Protein AF-A0A662VV63-F1 (afdb_monomer_lite)

pLDDT: mean 86.86, std 12.59, range [36.28, 97.38]

Radius of gyration: 16.65 Å; chains: 1; bounding box: 47×32×47 Å

Foldseek 3Di:
DAEEEEQDPDPVQFVVLVVVCVVPYHYYYDPAQDDDPVSLVCCVVHHAEYEAADAHDPRCVVSVVVCQVRHQYEYEDLDQCGPLQVPWDKFWKDFPPDPDVQKDKAALVQDPADNLLCVVQGIFIWHNFIATDPVAGQLDWHHPRMFTDDPPDGPPPVDTRGAWGDDQSYIYGNTDRRTPVRCVVSVNSSSSSVVSVVCVNVVPDPPDD

Structure (mmCIF, N/CA/C/O backbone):
data_AF-A0A662VV63-F1
#
_entry.id   AF-A0A662VV63-F1
#
loop_
_atom_site.group_PDB
_atom_site.id
_atom_site.type_symbol
_atom_site.label_atom_id
_atom_site.label_alt_id
_atom_site.label_comp_id
_atom_site.label_asym_id
_atom_site.label_entity_id
_atom_site.label_seq_id
_atom_site.pdbx_PDB_ins_code
_atom_site.Cartn_x
_atom_site.Cartn_y
_atom_site.Cartn_z
_atom_site.occupancy
_atom_site.B_iso_or_equiv
_atom_site.auth_seq_id
_atom_site.auth_comp_id
_atom_site.auth_asym_id
_atom_site.auth_atom_id
_atom_site.pdbx_PDB_model_num
ATOM 1 N N . MET A 1 1 ? -19.215 5.064 10.701 1.00 77.00 1 MET A N 1
ATOM 2 C CA . MET A 1 1 ? -18.098 5.799 10.066 1.00 77.00 1 MET A CA 1
ATOM 3 C C . MET A 1 1 ? -16.837 5.071 10.474 1.00 77.00 1 MET A C 1
ATOM 5 O O . MET A 1 1 ? -16.706 4.822 11.664 1.00 77.00 1 MET A O 1
ATOM 9 N N . LEU A 1 2 ? -16.015 4.635 9.520 1.00 89.38 2 LEU A N 1
ATOM 10 C CA . LEU A 1 2 ? -14.830 3.825 9.815 1.00 89.38 2 LEU A CA 1
ATOM 11 C C . LEU A 1 2 ? -13.681 4.714 10.289 1.00 89.38 2 LEU A C 1
ATOM 13 O O . LEU A 1 2 ? -13.504 5.830 9.786 1.00 89.38 2 LEU A O 1
ATOM 17 N N . ASN A 1 3 ? -12.895 4.197 11.224 1.00 95.12 3 ASN A N 1
ATOM 18 C CA . ASN A 1 3 ? -11.778 4.917 11.818 1.00 95.12 3 ASN A CA 1
ATOM 19 C C . ASN A 1 3 ? -10.449 4.363 11.297 1.00 95.12 3 ASN A C 1
ATOM 21 O O . ASN A 1 3 ? -10.205 3.153 11.289 1.00 95.12 3 ASN A O 1
ATOM 25 N N . VAL A 1 4 ? -9.579 5.270 10.871 1.00 96.69 4 VAL A N 1
ATOM 26 C CA . VAL A 1 4 ? -8.293 4.994 10.241 1.00 96.69 4 VAL A CA 1
ATOM 27 C C . VAL A 1 4 ? -7.181 5.527 11.132 1.00 96.69 4 VAL A C 1
ATOM 29 O O . VAL A 1 4 ? -7.222 6.680 11.554 1.00 96.69 4 VAL A O 1
ATOM 32 N N . LEU A 1 5 ? -6.159 4.709 11.369 1.00 96.81 5 LEU A N 1
ATOM 33 C CA . LEU A 1 5 ? -4.954 5.120 12.079 1.00 96.81 5 LEU A CA 1
ATOM 34 C C . LEU A 1 5 ? -3.742 5.092 11.150 1.00 96.81 5 LEU A C 1
ATOM 36 O O . LEU A 1 5 ? -3.398 4.043 10.600 1.00 96.81 5 LEU A O 1
ATOM 40 N N . PHE A 1 6 ? -3.065 6.227 11.012 1.00 96.88 6 PHE A N 1
ATOM 41 C CA . PHE A 1 6 ? -1.768 6.321 10.352 1.00 96.88 6 PHE A CA 1
ATOM 42 C C . PHE A 1 6 ? -0.659 6.165 11.391 1.00 96.88 6 PHE A C 1
ATOM 44 O O . PHE A 1 6 ? -0.557 6.941 12.341 1.00 96.88 6 PHE A O 1
ATOM 51 N N . VAL A 1 7 ? 0.193 5.162 11.192 1.00 95.50 7 VAL A N 1
ATOM 52 C CA . VAL A 1 7 ? 1.395 4.913 11.990 1.00 95.50 7 VAL A CA 1
ATOM 53 C C . VAL A 1 7 ? 2.601 5.380 11.183 1.00 95.50 7 VAL A C 1
ATOM 55 O O . VAL A 1 7 ? 2.983 4.744 10.197 1.00 95.50 7 VAL A O 1
ATOM 58 N N . VAL A 1 8 ? 3.167 6.522 11.567 1.00 93.81 8 VAL A N 1
ATOM 59 C CA . VAL A 1 8 ? 4.094 7.295 10.731 1.00 93.81 8 VAL A CA 1
ATOM 60 C C . VAL A 1 8 ? 5.004 8.182 11.586 1.00 93.81 8 VAL A C 1
ATOM 62 O O . VAL A 1 8 ? 4.545 8.810 12.535 1.00 93.81 8 VAL A O 1
ATOM 65 N N . ASP A 1 9 ? 6.286 8.279 11.219 1.00 87.69 9 ASP A N 1
ATOM 66 C CA . ASP A 1 9 ? 7.236 9.193 11.876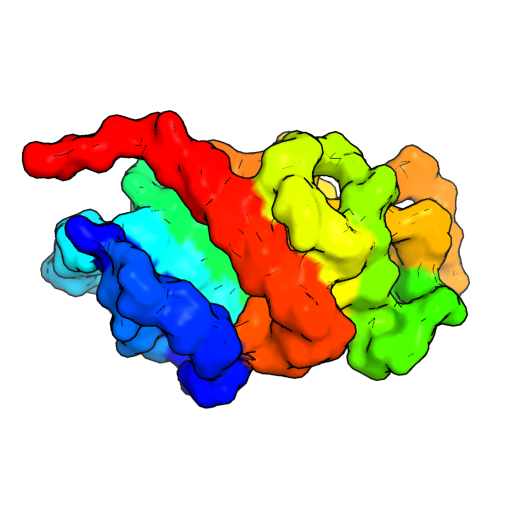 1.00 87.69 9 ASP A CA 1
ATOM 67 C C . ASP A 1 9 ? 7.024 10.662 11.450 1.00 87.69 9 ASP A C 1
ATOM 69 O O . ASP A 1 9 ? 7.126 11.581 12.259 1.00 87.69 9 ASP A O 1
ATOM 73 N N . GLU A 1 10 ? 6.682 10.887 10.177 1.00 83.62 10 GLU A N 1
ATOM 74 C CA . GLU A 1 10 ? 6.517 12.206 9.553 1.00 83.62 10 GLU A CA 1
ATOM 75 C C . GLU A 1 10 ? 5.147 12.353 8.862 1.00 83.62 10 GLU A C 1
ATOM 77 O O . GLU A 1 10 ? 4.996 12.084 7.669 1.00 83.62 10 GLU A O 1
ATOM 82 N N . SER A 1 11 ? 4.125 12.799 9.600 1.00 73.69 11 SER A N 1
ATOM 83 C CA . SER A 1 11 ? 2.734 12.860 9.104 1.00 73.69 11 SER A CA 1
ATOM 84 C C . SER A 1 11 ? 2.545 13.722 7.849 1.00 73.69 11 SER A C 1
ATOM 86 O O . SER A 1 11 ? 1.712 13.422 6.999 1.00 73.69 11 SER A O 1
ATOM 88 N N . HIS A 1 12 ? 3.355 14.769 7.684 1.00 78.19 12 HIS A N 1
ATOM 89 C CA . HIS A 1 12 ? 3.250 15.714 6.573 1.00 78.19 12 HIS A CA 1
ATOM 90 C C . HIS A 1 12 ? 3.514 15.107 5.185 1.00 78.19 12 HIS A C 1
ATOM 92 O O . HIS A 1 12 ? 3.239 15.780 4.197 1.00 78.19 12 HIS A O 1
ATOM 98 N N . ARG A 1 13 ? 4.042 13.877 5.106 1.00 88.50 13 ARG A N 1
ATOM 99 C CA . ARG A 1 13 ? 4.325 13.169 3.848 1.00 88.50 13 ARG A CA 1
ATOM 100 C C . ARG A 1 13 ? 3.103 12.496 3.212 1.00 88.50 13 ARG A C 1
ATOM 102 O O . ARG A 1 13 ? 3.244 11.967 2.114 1.00 88.50 13 ARG A O 1
ATOM 109 N N . PHE A 1 14 ? 1.953 12.476 3.890 1.00 92.62 14 PHE A N 1
ATOM 110 C CA . PHE A 1 14 ? 0.766 11.706 3.48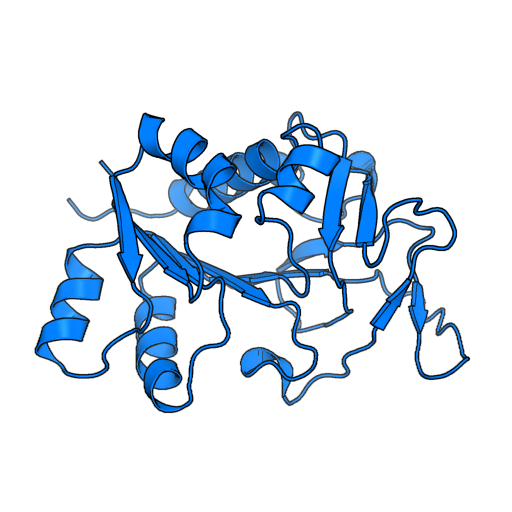4 1.00 92.62 14 PHE A CA 1
ATOM 111 C C . PHE A 1 14 ? -0.523 12.544 3.430 1.00 92.62 14 PHE A C 1
ATOM 113 O O . PHE A 1 14 ? -1.627 11.998 3.519 1.00 92.62 14 PHE A O 1
ATOM 120 N N . LYS A 1 15 ? -0.399 13.868 3.281 1.00 93.31 15 LYS A N 1
ATOM 121 C CA . LYS A 1 15 ? -1.537 14.798 3.300 1.00 93.31 15 LYS A CA 1
ATOM 122 C C . LYS A 1 15 ? -2.535 14.527 2.182 1.00 93.31 15 LYS A C 1
ATOM 124 O O . LYS A 1 15 ? -3.735 14.605 2.410 1.00 93.31 15 LYS A O 1
ATOM 129 N N . GLU A 1 16 ? -2.070 14.173 0.985 1.00 94.25 16 GLU A N 1
ATOM 130 C CA . GLU A 1 16 ? -2.971 13.944 -0.154 1.00 94.25 16 GLU A CA 1
ATOM 131 C C . GLU A 1 16 ? -3.912 12.751 0.094 1.00 94.25 16 GLU A C 1
ATOM 133 O O . GLU A 1 16 ? -5.065 12.750 -0.351 1.00 94.25 16 GLU A O 1
ATOM 138 N N . ILE A 1 17 ? -3.436 11.725 0.809 1.00 94.75 17 ILE A N 1
ATOM 139 C CA . ILE A 1 17 ? -4.265 10.573 1.182 1.00 94.75 17 ILE A CA 1
ATOM 140 C C . ILE A 1 17 ? -5.185 10.926 2.336 1.00 94.75 17 ILE A C 1
ATOM 142 O O . ILE A 1 17 ? -6.366 10.594 2.258 1.00 94.75 17 ILE A O 1
ATOM 146 N N . GLU A 1 18 ? -4.678 11.602 3.368 1.00 94.12 18 GLU A N 1
ATOM 147 C CA . GLU A 1 18 ? -5.503 12.088 4.476 1.00 94.12 18 GLU A CA 1
ATOM 148 C C . GLU A 1 18 ? -6.703 12.881 3.949 1.00 94.12 18 GLU A C 1
ATOM 150 O O . GLU A 1 18 ? -7.844 12.491 4.186 1.00 94.12 18 GLU A O 1
ATOM 155 N N . GLU A 1 19 ? -6.460 13.922 3.147 1.00 93.94 19 GLU A N 1
ATOM 156 C CA . GLU A 1 19 ? -7.507 14.764 2.558 1.00 93.94 19 GLU A CA 1
ATOM 157 C C . GLU A 1 19 ? -8.530 13.950 1.759 1.00 93.94 19 GLU A C 1
ATOM 159 O O . GLU A 1 19 ? -9.731 14.224 1.798 1.00 93.94 19 GLU A O 1
ATOM 164 N N . SER A 1 20 ? -8.066 12.918 1.055 1.00 93.75 20 SER A N 1
ATOM 165 C CA . SER A 1 20 ? -8.942 12.039 0.287 1.00 93.75 20 SER A CA 1
ATOM 166 C C . SER A 1 20 ? -9.811 11.157 1.195 1.00 93.75 20 SER A C 1
ATOM 168 O O . SER A 1 20 ? -10.999 10.963 0.917 1.00 93.75 20 SER A O 1
ATOM 170 N N . LEU A 1 21 ? -9.246 10.637 2.289 1.00 93.56 21 LEU A N 1
ATOM 171 C CA . LEU A 1 21 ? -9.933 9.772 3.251 1.00 93.56 21 LEU A CA 1
ATOM 172 C C . LEU A 1 21 ? -10.931 10.531 4.136 1.00 93.56 21 LEU A C 1
ATOM 174 O O . LEU A 1 21 ? -11.981 9.972 4.447 1.00 93.56 21 LEU A O 1
ATOM 178 N N . LEU A 1 22 ? -10.675 11.800 4.475 1.00 91.88 22 LEU A N 1
ATOM 179 C CA . LEU A 1 22 ? -11.539 12.613 5.352 1.00 91.88 22 LEU A CA 1
ATOM 180 C C . LEU A 1 22 ? -12.998 12.728 4.874 1.00 91.88 22 LEU A C 1
ATOM 182 O O . LEU A 1 22 ? -13.887 13.046 5.659 1.00 91.88 22 LEU A O 1
ATOM 186 N N . SER A 1 23 ? -13.262 12.447 3.596 1.00 86.81 23 SER A N 1
ATOM 187 C CA . SER A 1 23 ? -14.620 12.390 3.046 1.00 86.81 23 SER A CA 1
ATOM 188 C C . SER A 1 23 ? -15.486 11.262 3.626 1.00 86.81 23 SER A C 1
ATOM 190 O O . SER A 1 23 ? -16.702 11.417 3.697 1.00 86.81 23 SER A O 1
ATOM 192 N N . ASN A 1 24 ? -14.881 10.140 4.030 1.00 87.12 24 ASN A N 1
ATOM 193 C CA . ASN A 1 24 ? -15.597 8.923 4.442 1.00 87.12 24 ASN A CA 1
ATOM 194 C C . ASN A 1 24 ? -15.082 8.311 5.758 1.00 87.12 24 ASN A C 1
ATOM 196 O O . ASN A 1 24 ? -15.727 7.418 6.313 1.00 87.12 24 ASN A O 1
ATOM 200 N N . PHE A 1 25 ? -13.932 8.772 6.251 1.00 93.06 25 PHE A N 1
ATOM 201 C CA . PHE A 1 25 ? -13.215 8.174 7.371 1.00 93.06 25 PHE A CA 1
ATOM 202 C C . PHE A 1 25 ? -12.817 9.225 8.405 1.00 93.06 25 PHE A C 1
ATOM 204 O O . PHE A 1 25 ? -12.518 10.370 8.062 1.00 93.06 25 PHE A O 1
ATOM 211 N N . HIS A 1 26 ? -12.750 8.812 9.670 1.00 94.25 26 HIS A N 1
ATOM 212 C CA . HIS A 1 26 ? -11.971 9.539 10.669 1.00 94.25 26 HIS A CA 1
ATOM 213 C C . HIS A 1 26 ? -10.503 9.128 10.538 1.00 94.25 26 HIS A C 1
ATOM 215 O O . HIS A 1 26 ? -10.236 7.929 10.487 1.00 94.25 26 HIS A O 1
ATOM 221 N N . VAL A 1 27 ? -9.569 10.078 10.469 1.00 94.81 27 VAL A N 1
ATOM 222 C CA . VAL A 1 27 ? -8.133 9.789 10.328 1.00 94.81 27 VAL A CA 1
ATOM 223 C C . VAL A 1 27 ? -7.388 10.350 11.531 1.00 94.81 27 VAL A C 1
ATOM 225 O O . VAL A 1 27 ? -7.409 11.556 11.759 1.00 94.81 27 VAL A O 1
ATOM 228 N N . ASP A 1 28 ? -6.710 9.470 12.262 1.00 95.38 28 ASP A N 1
ATOM 229 C CA . ASP A 1 28 ? -5.822 9.815 13.369 1.00 95.38 28 ASP A CA 1
ATOM 230 C C . ASP A 1 28 ? -4.376 9.418 13.060 1.00 95.38 28 ASP A C 1
ATOM 232 O O . ASP A 1 28 ? -4.100 8.570 12.208 1.00 95.38 28 ASP A O 1
ATOM 236 N N . TYR A 1 29 ? -3.439 10.004 13.806 1.00 94.94 29 TYR A N 1
ATOM 237 C CA . TYR A 1 29 ? -2.003 9.789 13.649 1.00 94.94 29 TYR A CA 1
ATOM 238 C C . TYR A 1 29 ? -1.347 9.343 14.950 1.00 94.94 29 TYR A C 1
ATOM 240 O O . TYR A 1 29 ? -1.574 9.928 16.011 1.00 94.94 29 TYR A O 1
ATOM 248 N N . VAL A 1 30 ? -0.445 8.371 14.850 1.00 94.75 30 VAL A N 1
ATOM 249 C CA . VAL A 1 30 ? 0.500 8.017 15.911 1.00 94.75 30 VAL A CA 1
ATOM 250 C C . VAL A 1 30 ? 1.881 7.760 15.325 1.00 94.75 30 VAL A C 1
ATOM 252 O O . VAL A 1 30 ? 2.029 7.322 14.187 1.00 94.75 30 VAL A O 1
ATOM 255 N N . ASN A 1 31 ? 2.909 7.993 16.131 1.00 92.06 31 ASN A N 1
ATOM 256 C CA . ASN A 1 31 ? 4.282 7.640 15.786 1.00 92.06 31 ASN A CA 1
ATOM 257 C C . ASN A 1 31 ? 4.663 6.226 16.244 1.00 92.06 31 ASN A C 1
ATOM 259 O O . ASN A 1 31 ? 5.640 5.678 15.750 1.00 92.06 31 ASN A O 1
ATOM 263 N N . GLU A 1 32 ? 3.929 5.625 17.183 1.00 91.25 32 GLU A N 1
ATOM 264 C CA . GLU A 1 32 ? 4.261 4.314 17.740 1.00 91.25 32 GLU A CA 1
ATOM 265 C C . GLU A 1 32 ? 3.015 3.562 18.226 1.00 91.25 32 GLU A C 1
ATOM 267 O O . GLU A 1 32 ? 2.118 4.133 18.855 1.00 91.25 32 GLU A O 1
ATOM 272 N N . LEU A 1 33 ? 2.976 2.254 17.968 1.00 91.31 33 LEU A N 1
ATOM 273 C CA . LEU A 1 33 ? 1.961 1.340 18.482 1.00 91.31 33 LEU A CA 1
ATOM 274 C C . LEU A 1 33 ? 2.354 0.811 19.864 1.00 91.31 33 LEU A C 1
ATOM 276 O O . LEU A 1 33 ? 3.149 -0.117 20.011 1.00 91.31 33 LEU A O 1
ATOM 280 N N . LYS A 1 34 ? 1.741 1.358 20.911 1.00 84.94 34 LYS A N 1
ATOM 281 C CA . LYS A 1 34 ? 1.974 0.879 22.279 1.00 84.94 34 LYS A CA 1
ATOM 282 C C . LYS A 1 34 ? 1.494 -0.566 22.457 1.00 84.94 34 LYS A C 1
ATOM 284 O O . LYS A 1 34 ? 0.436 -0.951 21.969 1.00 84.94 34 LYS A O 1
ATOM 289 N N . SER A 1 35 ? 2.257 -1.352 23.215 1.00 79.06 35 SER A N 1
ATOM 290 C CA . SER A 1 35 ? 2.055 -2.801 23.381 1.00 79.06 35 SER A CA 1
ATOM 291 C C . SER A 1 35 ? 1.402 -3.221 24.703 1.00 79.06 35 SER A C 1
ATOM 293 O O . SER A 1 35 ? 1.213 -4.413 24.953 1.00 79.06 35 SER A O 1
ATOM 295 N N . ASN A 1 36 ? 1.034 -2.275 25.575 1.00 85.94 36 ASN A N 1
ATOM 296 C CA . ASN A 1 36 ? 0.339 -2.614 26.818 1.00 85.94 36 ASN A CA 1
ATOM 297 C C . ASN A 1 36 ? -1.139 -2.983 26.563 1.00 85.94 36 ASN A C 1
ATOM 299 O O . ASN A 1 36 ? -1.748 -2.540 25.593 1.00 85.94 36 ASN A O 1
ATOM 303 N N . ILE A 1 37 ? -1.726 -3.795 27.449 1.00 83.81 37 ILE A N 1
ATOM 304 C CA . ILE A 1 37 ? -3.067 -4.387 27.262 1.00 83.81 37 ILE A CA 1
ATOM 305 C C . ILE A 1 37 ? -4.170 -3.326 27.108 1.00 83.81 37 ILE A C 1
ATOM 307 O O . ILE A 1 37 ? -5.083 -3.499 26.298 1.00 83.81 37 ILE A O 1
ATOM 311 N N . SER A 1 38 ? -4.094 -2.241 27.881 1.00 86.38 38 SER A N 1
ATOM 312 C CA . SER A 1 38 ? -5.098 -1.171 27.862 1.00 86.38 38 SER A CA 1
ATOM 313 C C . SER A 1 38 ? -5.095 -0.430 26.522 1.00 86.38 38 SER A C 1
ATOM 315 O O . SER A 1 38 ? -6.133 -0.299 25.876 1.00 86.38 38 SER A O 1
ATOM 317 N N . GLU A 1 39 ? -3.911 -0.027 26.056 1.00 86.81 39 GLU A N 1
ATOM 318 C CA . GLU A 1 39 ? -3.733 0.652 24.768 1.00 86.81 39 GLU A CA 1
ATOM 319 C C . GLU A 1 39 ? -4.071 -0.280 23.603 1.00 86.81 39 GLU A C 1
ATOM 321 O O . GLU A 1 39 ? -4.751 0.132 22.672 1.00 86.81 39 GLU A O 1
ATOM 326 N N . MET A 1 40 ? -3.689 -1.557 23.680 1.00 88.00 40 MET A N 1
ATOM 327 C CA . MET A 1 40 ? -4.049 -2.554 22.671 1.00 88.00 40 MET A CA 1
ATOM 328 C C . MET A 1 40 ? -5.568 -2.675 22.507 1.00 88.00 40 MET A C 1
ATOM 330 O O . MET A 1 40 ? -6.072 -2.667 21.389 1.00 88.00 40 MET A O 1
ATOM 334 N N . SER A 1 41 ? -6.296 -2.752 23.624 1.00 87.56 41 SER A N 1
ATOM 335 C CA . SER A 1 41 ? -7.761 -2.821 23.599 1.00 87.56 41 SER A CA 1
ATOM 336 C C . SER A 1 41 ? -8.338 -1.558 22.962 1.00 87.56 41 SER A C 1
ATOM 338 O O . SER A 1 41 ? -9.205 -1.640 22.100 1.00 87.56 41 SER A O 1
ATOM 340 N N . LYS A 1 42 ? -7.805 -0.383 23.319 1.00 91.00 42 LYS A N 1
ATOM 341 C CA . LYS A 1 42 ? -8.196 0.884 22.693 1.00 91.00 42 LYS A CA 1
ATOM 342 C C . LYS A 1 42 ? -7.964 0.864 21.179 1.00 91.00 42 LYS A C 1
ATOM 344 O O . LYS A 1 42 ? -8.862 1.242 20.442 1.00 91.00 42 LYS A O 1
ATOM 349 N N . LEU A 1 43 ? -6.811 0.388 20.706 1.00 92.81 43 LEU A N 1
ATOM 350 C CA . LEU A 1 43 ? -6.527 0.277 19.272 1.00 92.81 43 LEU A CA 1
ATOM 351 C C . LEU A 1 43 ? -7.536 -0.639 18.563 1.00 92.81 43 LEU A C 1
ATOM 353 O O . LEU A 1 43 ? -8.049 -0.279 17.509 1.00 92.81 43 LEU A O 1
ATOM 357 N N . GLU A 1 44 ? -7.856 -1.790 19.159 1.00 90.44 44 GLU A N 1
ATOM 358 C CA . GLU A 1 44 ? -8.818 -2.748 18.601 1.00 90.44 44 GLU A CA 1
ATOM 359 C C . GLU A 1 44 ? -10.257 -2.214 18.567 1.00 90.44 44 GLU A C 1
ATOM 361 O O . GLU A 1 44 ? -10.991 -2.526 17.632 1.00 90.44 44 GLU A O 1
ATOM 366 N N . PHE A 1 45 ? -10.677 -1.417 19.551 1.00 90.19 45 PHE A N 1
ATOM 367 C CA . PHE A 1 45 ? -12.033 -0.855 19.587 1.00 90.19 45 PHE A CA 1
ATOM 368 C C . PHE A 1 45 ? -12.175 0.448 18.802 1.00 90.19 45 PHE A C 1
ATOM 370 O O . PHE A 1 45 ? -13.258 0.742 18.308 1.00 90.19 45 PHE A O 1
ATOM 377 N N . SER A 1 46 ? -11.119 1.259 18.723 1.00 93.56 46 SER A N 1
ATOM 378 C CA . SER A 1 46 ? -11.202 2.603 18.150 1.00 93.56 46 SER A CA 1
ATOM 379 C C . SER A 1 46 ? -10.931 2.654 16.656 1.00 93.56 46 SER A C 1
ATOM 381 O O . SER A 1 46 ? -11.402 3.596 16.033 1.00 93.56 46 SER A O 1
ATOM 383 N N . TYR A 1 47 ? -10.201 1.695 16.081 1.00 95.56 47 TYR A N 1
ATOM 384 C CA . TYR A 1 47 ? -9.781 1.757 14.680 1.00 95.56 47 TYR A CA 1
ATOM 385 C C . TYR A 1 47 ? -10.094 0.475 13.918 1.00 95.56 47 TYR A C 1
ATOM 387 O O . TYR A 1 47 ? -10.008 -0.635 14.447 1.00 95.56 47 TYR A O 1
ATOM 395 N N . ASP A 1 48 ? -10.413 0.641 12.642 1.00 94.12 48 ASP A N 1
ATOM 396 C CA . ASP A 1 48 ? -10.783 -0.437 11.726 1.00 94.12 48 ASP A CA 1
ATOM 397 C C . ASP A 1 48 ? -9.664 -0.726 10.725 1.00 94.12 48 ASP A C 1
ATOM 399 O O . ASP A 1 48 ? -9.423 -1.880 10.356 1.00 94.12 48 ASP A O 1
ATOM 403 N N . ILE A 1 49 ? -8.959 0.333 10.316 1.00 96.31 49 ILE A N 1
ATOM 404 C CA . ILE A 1 49 ? -7.932 0.305 9.279 1.00 96.31 49 ILE A CA 1
ATOM 405 C C . ILE A 1 49 ? -6.654 0.944 9.819 1.00 96.31 49 ILE A C 1
ATOM 407 O O . ILE A 1 49 ? -6.672 2.051 10.355 1.00 96.31 49 ILE A O 1
ATOM 411 N N . PHE A 1 50 ? -5.530 0.265 9.627 1.00 97.25 50 PHE A N 1
ATOM 412 C CA . PHE A 1 50 ? -4.210 0.721 10.038 1.00 97.25 50 PHE A CA 1
ATOM 413 C C . PHE A 1 50 ? -3.317 0.873 8.814 1.00 97.25 50 PHE A C 1
ATOM 415 O O . PHE A 1 50 ? -3.047 -0.101 8.110 1.00 97.25 50 PHE A O 1
ATOM 422 N N . PHE A 1 51 ? -2.816 2.082 8.593 1.00 97.12 51 PHE A N 1
ATOM 423 C CA . PHE A 1 51 ? -1.759 2.340 7.626 1.00 97.12 51 PHE A CA 1
ATOM 424 C C . PHE A 1 51 ? -0.421 2.378 8.350 1.00 97.12 51 PHE A C 1
ATOM 426 O O . PHE A 1 51 ? -0.146 3.282 9.135 1.00 97.12 51 PHE A O 1
ATOM 433 N N . LEU A 1 52 ? 0.412 1.377 8.096 1.00 95.88 52 LEU A N 1
ATOM 434 C CA . LEU A 1 52 ? 1.762 1.282 8.628 1.00 95.88 52 LEU A CA 1
ATOM 435 C C . LEU A 1 52 ? 2.717 1.866 7.580 1.00 95.88 52 LEU A C 1
ATOM 437 O O . LEU A 1 52 ? 3.091 1.196 6.618 1.00 95.88 52 LEU A O 1
ATOM 441 N N . PHE A 1 53 ? 3.065 3.141 7.741 1.00 93.56 53 PHE A N 1
ATOM 442 C CA . PHE A 1 53 ? 3.922 3.893 6.814 1.00 93.56 53 PHE A CA 1
ATOM 443 C C . PHE A 1 53 ? 5.366 4.044 7.297 1.00 93.56 53 PHE A C 1
ATOM 445 O O . PHE A 1 53 ? 6.185 4.689 6.640 1.00 93.56 53 PHE A O 1
ATOM 452 N N . LYS A 1 54 ? 5.686 3.417 8.426 1.00 90.62 54 LYS A N 1
ATOM 453 C CA . LYS A 1 54 ? 7.042 3.231 8.934 1.00 90.62 54 LYS A CA 1
ATOM 454 C C . LYS A 1 54 ? 7.281 1.760 9.255 1.00 90.62 54 LYS A C 1
ATOM 456 O O . LYS A 1 54 ? 6.344 0.974 9.419 1.00 90.62 54 LYS A O 1
ATOM 461 N N . GLU A 1 55 ? 8.549 1.404 9.395 1.00 89.31 55 GLU A N 1
ATOM 462 C CA . GLU A 1 55 ? 8.933 0.103 9.926 1.00 89.31 55 GLU A CA 1
ATOM 463 C C . GLU A 1 55 ? 8.515 0.002 11.405 1.00 89.31 55 GLU A C 1
ATOM 465 O O . GLU A 1 55 ? 8.889 0.880 12.190 1.00 89.31 55 GLU A O 1
ATOM 470 N N . PRO A 1 56 ? 7.763 -1.033 11.823 1.00 90.31 56 PRO A N 1
ATOM 471 C CA . PRO A 1 56 ? 7.498 -1.235 13.238 1.00 90.31 56 PRO A CA 1
ATOM 472 C C . PRO A 1 56 ? 8.798 -1.592 13.960 1.00 90.31 56 PRO A C 1
ATOM 474 O O . PRO A 1 56 ? 9.570 -2.449 13.523 1.00 90.31 56 PRO A O 1
ATOM 477 N N . SER A 1 57 ? 9.027 -0.962 15.106 1.00 90.62 57 SER A N 1
ATOM 478 C CA . SER A 1 57 ? 10.095 -1.362 16.013 1.00 90.62 57 SER A CA 1
ATOM 479 C C . SER A 1 57 ? 9.834 -2.764 16.575 1.00 90.62 57 SER A C 1
ATOM 481 O O . SER A 1 57 ? 8.711 -3.273 16.565 1.00 90.62 57 SER A O 1
ATOM 483 N N . HIS A 1 58 ? 10.871 -3.398 17.127 1.00 88.75 58 HIS A N 1
ATOM 484 C CA . HIS A 1 58 ? 10.762 -4.757 17.665 1.00 88.75 58 HIS A CA 1
ATOM 485 C C . HIS A 1 58 ? 9.660 -4.902 18.736 1.00 88.75 58 HIS A C 1
ATOM 487 O O . HIS A 1 58 ? 9.014 -5.945 18.822 1.00 88.75 58 HIS A O 1
ATOM 493 N N . ASN A 1 59 ? 9.393 -3.835 19.497 1.00 90.56 59 ASN A N 1
ATOM 494 C CA . ASN A 1 59 ? 8.350 -3.799 20.525 1.00 90.56 59 ASN A CA 1
ATOM 495 C C . ASN A 1 59 ? 6.929 -3.641 19.952 1.00 90.56 59 ASN A C 1
ATOM 497 O O . ASN A 1 59 ? 5.963 -3.988 20.632 1.00 90.56 59 ASN A O 1
ATOM 501 N N . GLU A 1 60 ? 6.794 -3.143 18.720 1.00 92.00 60 GLU A N 1
ATOM 502 C CA . GLU A 1 60 ? 5.515 -2.957 18.020 1.00 92.00 60 GLU A CA 1
ATOM 503 C C . GLU A 1 60 ? 5.083 -4.223 17.261 1.00 92.00 60 GLU A C 1
ATOM 505 O O . GLU A 1 60 ? 3.888 -4.433 17.051 1.00 92.00 60 GLU A O 1
ATOM 510 N N . ILE A 1 61 ? 6.023 -5.102 16.883 1.00 90.94 61 ILE A N 1
ATOM 511 C CA . ILE A 1 61 ? 5.742 -6.332 16.114 1.00 90.94 61 ILE A CA 1
ATOM 512 C C . ILE A 1 61 ? 4.643 -7.203 16.761 1.00 90.94 61 ILE A C 1
ATOM 514 O O . ILE A 1 61 ? 3.738 -7.630 16.041 1.00 90.94 61 ILE A O 1
ATOM 518 N N . PRO A 1 62 ? 4.635 -7.465 18.087 1.00 91.31 62 PRO A N 1
ATOM 519 C CA . PRO A 1 62 ? 3.551 -8.224 18.715 1.00 91.31 62 PRO A CA 1
ATOM 520 C C . PRO A 1 62 ? 2.173 -7.567 18.554 1.00 91.31 62 PRO A C 1
ATOM 522 O O . PRO A 1 62 ? 1.189 -8.265 18.308 1.00 91.31 62 PRO A O 1
ATOM 525 N N . THR A 1 63 ? 2.106 -6.236 18.652 1.00 92.94 63 THR A N 1
ATOM 526 C CA . THR A 1 63 ? 0.881 -5.448 18.451 1.00 92.94 63 THR A CA 1
ATOM 527 C C . THR A 1 63 ? 0.393 -5.571 17.012 1.00 92.94 63 THR A C 1
ATOM 529 O O . THR A 1 63 ? -0.768 -5.910 16.786 1.00 92.94 63 THR A O 1
ATOM 532 N N . VAL A 1 64 ? 1.288 -5.393 16.035 1.00 93.25 64 VAL A N 1
ATOM 533 C CA . VAL A 1 64 ? 0.979 -5.549 14.603 1.00 93.25 64 VAL A CA 1
ATOM 534 C C . VAL A 1 64 ? 0.454 -6.957 14.306 1.00 93.25 64 VAL A C 1
ATOM 536 O O . VAL A 1 64 ? -0.606 -7.105 13.701 1.00 93.25 64 VAL A O 1
ATOM 539 N N . ASN A 1 65 ? 1.129 -7.994 14.811 1.00 90.75 65 ASN A N 1
ATOM 540 C CA . ASN A 1 65 ? 0.724 -9.393 14.636 1.00 90.75 65 ASN A CA 1
ATOM 541 C C . ASN A 1 65 ? -0.626 -9.731 15.284 1.00 90.75 65 ASN A C 1
ATOM 543 O O . ASN A 1 65 ? -1.284 -10.697 14.895 1.00 90.75 65 ASN A O 1
ATOM 547 N N . ARG A 1 66 ? -1.036 -8.985 16.313 1.00 91.38 66 ARG A N 1
ATOM 548 C CA . ARG A 1 66 ? -2.358 -9.135 16.921 1.00 91.38 66 ARG A CA 1
ATOM 549 C C . ARG A 1 66 ? -3.423 -8.434 16.081 1.00 91.38 66 ARG A C 1
ATOM 551 O O . ARG A 1 66 ? -4.416 -9.073 15.744 1.00 91.38 66 ARG A O 1
ATOM 558 N N . LEU A 1 67 ? -3.183 -7.181 15.691 1.00 92.56 67 LEU A N 1
ATOM 559 C CA . LEU A 1 67 ? -4.101 -6.397 14.858 1.00 92.56 67 LEU A CA 1
ATOM 560 C C . LEU A 1 67 ? -4.359 -7.066 13.500 1.00 92.56 67 LEU A C 1
ATOM 562 O O . LEU A 1 67 ? -5.497 -7.078 13.040 1.00 92.56 67 LEU A O 1
ATOM 566 N N . MET A 1 68 ? -3.346 -7.698 12.891 1.00 89.38 68 MET A N 1
ATOM 567 C CA . MET A 1 68 ? -3.475 -8.337 11.571 1.00 89.38 68 MET A CA 1
ATOM 568 C C . MET A 1 68 ? -4.538 -9.443 11.498 1.00 89.38 68 MET A C 1
ATOM 570 O O . MET A 1 68 ? -4.944 -9.831 10.408 1.00 89.38 68 MET A O 1
ATOM 574 N N . LYS A 1 69 ? -4.970 -9.980 12.647 1.00 87.81 69 LYS A N 1
ATOM 575 C CA . LYS A 1 69 ? -5.960 -11.063 12.722 1.00 87.81 69 LYS A CA 1
ATOM 576 C C . LYS A 1 69 ? -7.400 -10.574 12.602 1.00 87.81 69 LYS A C 1
ATOM 578 O O . LYS A 1 69 ? -8.275 -11.376 12.300 1.00 87.81 69 LYS A O 1
ATOM 583 N N . SER A 1 70 ? -7.657 -9.302 12.897 1.00 87.75 70 SER A N 1
ATOM 584 C CA . SER A 1 70 ? -9.018 -8.767 13.036 1.00 87.75 70 SER A CA 1
ATOM 585 C C . SER A 1 70 ? -9.229 -7.418 12.358 1.00 87.75 70 SER A C 1
ATOM 587 O O . SER A 1 70 ? -10.373 -7.000 12.204 1.00 87.75 70 SER A O 1
ATOM 589 N N . LYS A 1 71 ? -8.157 -6.736 11.949 1.00 93.50 71 LYS A N 1
ATOM 590 C CA . LYS A 1 71 ? -8.199 -5.395 11.362 1.00 93.50 71 LYS A CA 1
ATOM 591 C C . LYS A 1 71 ? -7.604 -5.389 9.966 1.00 93.50 71 LYS A C 1
ATOM 593 O O . LYS A 1 71 ? -6.810 -6.262 9.616 1.00 93.50 71 LYS A O 1
ATOM 598 N N . VAL A 1 72 ? -7.980 -4.385 9.179 1.00 95.69 72 VAL A N 1
ATOM 599 C CA . VAL A 1 72 ? -7.339 -4.131 7.888 1.00 95.69 72 VAL A CA 1
ATOM 600 C C . VAL A 1 72 ? -6.001 -3.458 8.148 1.00 95.69 72 VAL A C 1
ATOM 602 O O . VAL A 1 72 ? -5.949 -2.392 8.759 1.00 95.69 72 VAL A O 1
ATOM 605 N N . LEU A 1 73 ? -4.915 -4.070 7.689 1.00 96.31 73 LEU A N 1
ATOM 606 C CA . LEU A 1 73 ? -3.573 -3.508 7.786 1.00 96.31 73 LEU A CA 1
ATOM 607 C C . LEU A 1 73 ? -3.028 -3.282 6.382 1.00 96.31 73 LEU A C 1
ATOM 609 O O . LEU A 1 73 ? -2.951 -4.207 5.577 1.00 96.31 73 LEU A O 1
ATOM 613 N N . ILE A 1 74 ? -2.606 -2.056 6.103 1.00 97.25 74 ILE A N 1
ATOM 614 C CA . ILE A 1 74 ? -1.895 -1.691 4.884 1.00 97.25 74 ILE A CA 1
ATOM 615 C C . ILE A 1 74 ? -0.510 -1.243 5.306 1.00 97.25 74 ILE A C 1
ATOM 617 O O . ILE A 1 74 ? -0.339 -0.185 5.903 1.00 97.25 74 ILE A O 1
ATOM 621 N N . TYR A 1 75 ? 0.483 -2.064 5.013 1.00 96.06 75 TYR A N 1
ATOM 622 C CA . TYR A 1 75 ? 1.868 -1.792 5.337 1.00 96.06 75 TYR A CA 1
ATOM 623 C C . TYR A 1 75 ? 2.663 -1.546 4.068 1.00 96.06 75 TYR A C 1
ATOM 625 O O . TYR A 1 75 ? 2.629 -2.347 3.134 1.00 96.06 75 TYR A O 1
ATOM 633 N N . GLN A 1 76 ? 3.404 -0.447 4.054 1.00 93.69 76 GLN A N 1
ATOM 634 C CA . GLN A 1 76 ? 4.364 -0.166 3.003 1.00 93.69 76 GLN A CA 1
ATOM 635 C C . GLN A 1 76 ? 5.746 0.041 3.604 1.00 93.69 76 GLN A C 1
ATOM 637 O O . GLN A 1 76 ? 5.893 0.575 4.704 1.00 93.69 76 GLN A O 1
ATOM 642 N N . THR A 1 77 ? 6.773 -0.333 2.857 1.00 89.88 77 THR A N 1
ATOM 643 C CA . THR A 1 77 ? 8.148 -0.042 3.241 1.00 89.88 77 THR A CA 1
ATOM 644 C C . THR A 1 77 ? 9.012 0.160 2.010 1.00 89.88 77 THR A C 1
ATOM 646 O O . THR A 1 77 ? 8.908 -0.569 1.026 1.00 89.88 77 THR A O 1
ATOM 649 N N . ALA A 1 78 ? 9.892 1.153 2.090 1.00 80.12 78 ALA A N 1
ATOM 650 C CA . ALA A 1 78 ? 11.004 1.330 1.162 1.00 80.12 78 ALA A CA 1
ATOM 651 C C . ALA A 1 78 ? 12.280 0.628 1.670 1.00 80.12 78 ALA A C 1
ATOM 653 O O . ALA A 1 78 ? 13.324 0.680 1.023 1.00 80.12 78 ALA A O 1
ATOM 654 N N . ASN A 1 79 ? 12.229 0.006 2.855 1.00 80.56 79 ASN A N 1
ATOM 655 C CA . ASN A 1 79 ? 13.379 -0.644 3.455 1.00 80.56 79 ASN A CA 1
ATOM 656 C C . ASN A 1 79 ? 13.505 -2.076 2.935 1.00 80.56 79 ASN A C 1
ATOM 658 O O . ASN A 1 79 ? 12.661 -2.930 3.214 1.00 80.56 79 ASN A O 1
ATOM 662 N N . LEU A 1 80 ? 14.622 -2.354 2.261 1.00 75.00 80 LEU A N 1
ATOM 663 C CA . LEU A 1 80 ? 14.999 -3.716 1.903 1.00 75.00 80 LEU A CA 1
ATOM 664 C C . LEU A 1 80 ? 15.045 -4.603 3.152 1.00 75.00 80 LEU A C 1
ATOM 666 O O . LEU A 1 80 ? 14.662 -5.749 3.087 1.00 75.00 80 LEU A O 1
ATOM 670 N N . ASN A 1 81 ? 15.410 -4.125 4.335 1.00 75.50 81 ASN A N 1
ATOM 671 C CA . ASN A 1 81 ? 15.508 -4.953 5.541 1.00 75.50 81 ASN A CA 1
ATOM 672 C C . ASN A 1 81 ? 14.234 -4.990 6.398 1.00 75.50 81 ASN A C 1
ATOM 674 O O . ASN A 1 81 ? 14.326 -4.959 7.621 1.00 75.50 81 ASN A O 1
ATOM 678 N N . SER A 1 82 ? 13.054 -5.093 5.778 1.00 82.88 82 SER A N 1
ATOM 679 C CA . SER A 1 82 ? 11.803 -5.139 6.541 1.00 82.88 82 SER A CA 1
ATOM 680 C C . SER A 1 82 ? 11.566 -6.442 7.315 1.00 82.88 82 SER A C 1
ATOM 682 O O . SER A 1 82 ? 12.007 -7.522 6.901 1.00 82.88 82 SER A O 1
ATOM 684 N N . TRP A 1 83 ? 10.814 -6.345 8.416 1.00 83.69 83 TRP A N 1
ATOM 685 C CA . TRP A 1 83 ? 10.510 -7.435 9.349 1.00 83.69 83 TRP A CA 1
ATOM 686 C C . TRP A 1 83 ? 9.800 -8.624 8.684 1.00 83.69 83 TRP A C 1
ATOM 688 O O . TRP A 1 83 ? 10.146 -9.778 8.942 1.00 83.69 83 TRP A O 1
ATOM 698 N N . ILE A 1 84 ? 8.873 -8.351 7.762 1.00 83.50 84 ILE A N 1
ATOM 699 C CA . ILE A 1 84 ? 8.110 -9.370 7.016 1.00 83.50 84 ILE A CA 1
ATOM 700 C C . ILE A 1 84 ? 8.998 -10.157 6.064 1.00 83.50 84 ILE A C 1
ATOM 702 O O . ILE A 1 84 ? 8.785 -11.341 5.823 1.00 83.50 84 ILE A O 1
ATOM 706 N N . THR A 1 85 ? 9.989 -9.491 5.483 1.00 77.94 85 THR A N 1
ATOM 707 C CA . THR A 1 85 ? 10.729 -10.039 4.348 1.00 77.94 85 THR A CA 1
ATOM 708 C C . THR A 1 85 ? 12.024 -10.719 4.769 1.00 77.94 85 THR A C 1
ATOM 710 O O . THR A 1 85 ? 12.723 -11.245 3.916 1.00 77.94 85 THR A O 1
ATOM 713 N N . SER A 1 86 ? 12.350 -10.743 6.064 1.00 71.75 86 SER A N 1
ATOM 714 C CA . SER A 1 86 ? 13.610 -11.264 6.626 1.00 71.75 86 SER A CA 1
ATOM 715 C C . SER A 1 86 ? 14.075 -12.625 6.079 1.00 71.75 86 SER A C 1
ATOM 717 O O . SER A 1 86 ? 15.280 -12.830 5.967 1.00 71.75 86 SER A O 1
ATOM 719 N N . ASN A 1 87 ? 13.154 -13.506 5.673 1.00 70.31 87 ASN A N 1
ATOM 720 C CA . ASN A 1 87 ? 13.450 -14.843 5.138 1.00 70.31 87 ASN A CA 1
ATOM 721 C C . ASN A 1 87 ? 13.316 -14.979 3.606 1.00 70.31 87 ASN A C 1
ATOM 723 O O . ASN A 1 87 ? 13.334 -16.096 3.093 1.00 70.31 87 ASN A O 1
ATOM 727 N N . HIS A 1 88 ? 13.133 -13.881 2.872 1.00 68.31 88 HIS A N 1
ATOM 728 C CA . HIS A 1 88 ? 12.890 -13.892 1.427 1.00 68.31 88 HIS A CA 1
ATOM 729 C C . HIS A 1 88 ? 13.997 -13.169 0.660 1.00 68.31 88 HIS A C 1
ATOM 731 O O . HIS A 1 88 ? 14.569 -12.200 1.157 1.00 68.31 88 HIS A O 1
ATOM 737 N N . ASP A 1 89 ? 14.252 -13.607 -0.576 1.00 68.31 89 ASP A N 1
ATOM 738 C CA . ASP A 1 89 ? 15.151 -12.910 -1.497 1.00 68.31 89 ASP A CA 1
ATOM 739 C C . ASP A 1 89 ? 14.558 -11.546 -1.859 1.00 68.31 89 ASP A C 1
ATOM 741 O O . ASP A 1 89 ? 13.443 -11.452 -2.382 1.00 68.31 89 ASP A O 1
ATOM 745 N N . LYS A 1 90 ? 15.313 -10.484 -1.577 1.00 73.31 90 LYS A N 1
ATOM 746 C CA . LYS A 1 90 ? 14.897 -9.098 -1.803 1.00 73.31 90 LYS A CA 1
ATOM 747 C C . LYS A 1 90 ? 15.802 -8.496 -2.837 1.00 73.31 90 LYS A C 1
ATOM 749 O O . LYS A 1 90 ? 17.022 -8.485 -2.679 1.00 73.31 90 LYS A O 1
ATOM 754 N N . ILE A 1 91 ? 15.194 -8.024 -3.907 1.00 82.69 91 ILE A N 1
ATOM 755 C CA . ILE A 1 91 ? 15.945 -7.693 -5.104 1.00 82.69 91 ILE A CA 1
ATOM 756 C C . ILE A 1 91 ? 15.542 -6.283 -5.526 1.00 82.69 91 ILE A C 1
ATOM 758 O O . ILE A 1 91 ? 14.368 -6.081 -5.841 1.00 82.69 91 ILE A O 1
ATOM 762 N N . PRO A 1 92 ? 16.459 -5.300 -5.518 1.00 83.75 92 PRO A N 1
ATOM 763 C CA . PRO A 1 92 ? 16.171 -3.958 -6.006 1.00 83.75 92 PRO A CA 1
ATOM 764 C C . PRO A 1 92 ? 15.566 -3.987 -7.410 1.00 83.75 92 PRO A C 1
ATOM 766 O O . PRO A 1 92 ? 15.964 -4.793 -8.261 1.00 83.75 92 PRO A O 1
ATOM 769 N N . VAL A 1 93 ? 14.583 -3.120 -7.636 1.00 86.62 93 VAL A N 1
ATOM 770 C CA . VAL A 1 93 ? 13.847 -3.061 -8.895 1.00 86.62 93 VAL A CA 1
ATOM 771 C C . VAL A 1 93 ? 14.235 -1.815 -9.670 1.00 86.62 93 VAL A C 1
ATOM 773 O O . VAL A 1 93 ? 14.288 -0.716 -9.129 1.00 86.62 93 VAL A O 1
ATOM 776 N N . TYR A 1 94 ? 14.455 -2.006 -10.965 1.00 77.56 94 TYR A N 1
ATOM 777 C CA . TYR A 1 94 ? 14.798 -0.958 -11.908 1.00 77.56 94 TYR A CA 1
ATOM 778 C C . TYR A 1 94 ? 13.871 -1.028 -13.113 1.00 77.56 94 TYR A C 1
ATOM 780 O O . TYR A 1 94 ? 13.504 -2.110 -13.580 1.00 77.56 94 TYR A O 1
ATOM 788 N N . ASP A 1 95 ? 13.522 0.135 -13.645 1.00 80.31 95 ASP A N 1
ATOM 789 C CA . ASP A 1 95 ? 12.862 0.249 -14.936 1.00 80.31 95 ASP A CA 1
ATOM 790 C C . ASP A 1 95 ? 13.634 1.252 -15.788 1.00 80.31 95 ASP A C 1
ATOM 792 O O . ASP A 1 95 ? 13.690 2.439 -15.475 1.00 80.31 95 ASP A O 1
ATOM 796 N N . ASN A 1 96 ? 14.252 0.752 -16.858 1.00 68.56 96 ASN A N 1
ATOM 797 C CA . ASN A 1 96 ? 15.105 1.549 -17.740 1.00 68.56 96 ASN A CA 1
ATOM 798 C C . ASN A 1 96 ? 14.322 2.627 -18.503 1.00 68.56 96 ASN A C 1
ATOM 800 O O . ASN A 1 96 ? 14.932 3.514 -19.093 1.00 68.56 96 ASN A O 1
ATOM 804 N N . GLU A 1 97 ? 12.993 2.522 -18.535 1.00 72.12 97 GLU A N 1
ATOM 805 C CA . GLU A 1 97 ? 12.107 3.473 -19.206 1.00 72.12 97 GLU A CA 1
ATOM 806 C C . GLU A 1 97 ? 11.470 4.470 -18.225 1.00 72.12 97 GLU A C 1
ATOM 808 O O . GLU A 1 97 ? 10.772 5.392 -18.649 1.00 72.12 97 GLU A O 1
ATOM 813 N N . SER A 1 98 ? 11.706 4.318 -16.916 1.00 74.56 98 SER A N 1
ATOM 814 C CA . SER A 1 98 ? 11.186 5.253 -15.921 1.00 74.56 98 SER A CA 1
ATOM 815 C C . SER A 1 98 ? 11.977 6.557 -15.928 1.00 74.56 98 SER A C 1
ATOM 817 O O . SER A 1 98 ? 13.201 6.567 -15.828 1.00 74.56 98 SER A O 1
ATOM 819 N N . SER A 1 99 ? 11.258 7.676 -15.988 1.00 69.94 99 SER A N 1
ATOM 820 C CA . SER A 1 99 ? 11.811 9.022 -15.811 1.00 69.94 99 SER A CA 1
ATOM 821 C C . SER A 1 99 ? 11.709 9.525 -14.366 1.00 69.94 99 SER A C 1
ATOM 823 O O . SER A 1 99 ? 11.892 10.717 -14.125 1.00 69.94 99 SER A O 1
ATOM 825 N N . VAL A 1 100 ? 11.315 8.665 -13.422 1.00 78.00 100 VAL A N 1
ATOM 826 C CA . VAL A 1 100 ? 11.118 9.026 -12.014 1.00 78.00 100 VAL A CA 1
ATOM 827 C C . VAL A 1 100 ? 12.369 8.652 -11.235 1.00 78.00 100 VAL A C 1
ATOM 829 O O . VAL A 1 100 ? 12.743 7.482 -11.196 1.00 78.00 100 VAL A O 1
ATOM 832 N N . ASP A 1 101 ? 13.006 9.645 -10.617 1.00 78.38 101 ASP A N 1
ATOM 833 C CA . ASP A 1 101 ? 14.168 9.398 -9.768 1.00 78.38 101 ASP A CA 1
ATOM 834 C C . ASP A 1 101 ? 13.781 8.511 -8.578 1.00 78.38 101 ASP A C 1
ATOM 836 O O . ASP A 1 101 ? 12.727 8.692 -7.967 1.00 78.38 101 ASP A O 1
ATOM 840 N N . GLU A 1 102 ? 14.605 7.500 -8.313 1.00 82.38 102 GLU A N 1
ATOM 841 C CA . GLU A 1 102 ? 14.354 6.445 -7.324 1.00 82.38 102 GLU A CA 1
ATOM 842 C C . GLU A 1 102 ? 12.982 5.735 -7.452 1.00 82.38 102 GLU A C 1
ATOM 844 O O . GLU A 1 102 ? 12.543 5.094 -6.498 1.00 82.38 102 GLU A O 1
ATOM 849 N N . GLY A 1 103 ? 12.284 5.802 -8.595 1.00 87.69 103 GLY A N 1
ATOM 850 C CA . GLY A 1 103 ? 10.928 5.262 -8.741 1.00 87.69 103 GLY A CA 1
ATOM 851 C C . GLY A 1 103 ? 10.598 4.705 -10.125 1.00 87.69 103 GLY A C 1
ATOM 852 O O . GLY A 1 103 ? 11.337 4.859 -11.095 1.00 87.69 103 GLY A O 1
ATOM 853 N N . ILE A 1 104 ? 9.454 4.030 -10.224 1.00 92.12 104 ILE A N 1
ATOM 854 C CA . ILE A 1 104 ? 8.956 3.422 -11.464 1.00 92.12 104 ILE A CA 1
ATOM 855 C C . ILE A 1 104 ? 7.491 3.781 -11.710 1.00 92.12 104 ILE A C 1
ATOM 857 O O . ILE A 1 104 ? 6.696 3.912 -10.774 1.00 92.12 104 ILE A O 1
ATOM 861 N N . VAL A 1 105 ? 7.128 3.916 -12.987 1.00 93.38 105 VAL A N 1
ATOM 862 C CA . VAL A 1 105 ? 5.746 4.144 -13.423 1.00 93.38 105 VAL A CA 1
ATOM 863 C C . VAL A 1 105 ? 5.165 2.842 -13.953 1.00 93.38 105 VAL A C 1
ATOM 865 O O . VAL A 1 105 ? 5.573 2.321 -14.986 1.00 93.38 105 VAL A O 1
ATOM 868 N N . LEU A 1 106 ? 4.170 2.327 -13.252 1.00 93.06 106 LEU A N 1
ATOM 869 C CA . LEU A 1 106 ? 3.489 1.080 -13.546 1.00 93.06 106 LEU A CA 1
ATOM 870 C C . LEU A 1 106 ? 2.213 1.350 -14.338 1.00 93.06 106 LEU A C 1
ATOM 872 O O . LEU A 1 106 ? 1.416 2.201 -13.954 1.00 93.06 106 LEU A O 1
ATOM 876 N N . ASN A 1 107 ? 1.987 0.621 -15.428 1.00 92.19 107 ASN A N 1
ATOM 877 C CA . ASN A 1 107 ? 0.757 0.738 -16.201 1.00 92.19 107 ASN A CA 1
ATOM 878 C C . ASN A 1 107 ? -0.284 -0.247 -15.655 1.00 92.19 107 ASN A C 1
ATOM 880 O O . ASN A 1 107 ? -0.071 -1.458 -15.660 1.00 92.19 107 ASN A O 1
ATOM 884 N N . SER A 1 108 ? -1.431 0.278 -15.231 1.00 89.75 108 SER A N 1
ATOM 885 C CA . SER A 1 108 ? -2.573 -0.494 -14.718 1.00 89.75 108 SER A CA 1
ATOM 886 C C . SER A 1 108 ? -3.022 -1.635 -15.642 1.00 89.75 108 SER A C 1
ATOM 888 O O . SER A 1 108 ? -3.439 -2.690 -15.170 1.00 89.75 108 SER A O 1
ATOM 890 N N . SER A 1 109 ? -2.908 -1.454 -16.962 1.00 89.38 109 SER A N 1
ATOM 891 C CA . SER A 1 109 ? -3.307 -2.453 -17.960 1.00 89.38 109 SER A CA 1
ATOM 892 C C . SER A 1 109 ? -2.411 -3.697 -17.976 1.00 89.38 109 SER A C 1
ATOM 894 O O . SER A 1 109 ? -2.831 -4.735 -18.484 1.00 89.38 109 SER A O 1
ATOM 896 N N . ASN A 1 110 ? -1.210 -3.615 -17.392 1.00 87.81 110 ASN A N 1
ATOM 897 C CA . ASN A 1 110 ? -0.259 -4.723 -17.268 1.00 87.81 110 ASN A CA 1
ATOM 898 C C . ASN A 1 110 ? -0.370 -5.464 -15.922 1.00 87.81 110 ASN A C 1
ATOM 900 O O . ASN A 1 110 ? 0.444 -6.343 -15.634 1.00 87.81 110 ASN A O 1
ATOM 90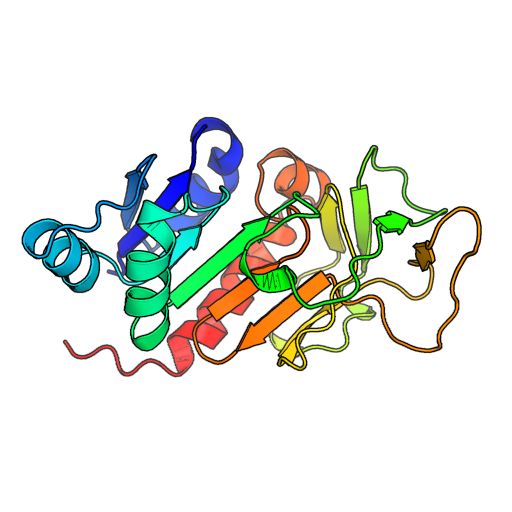4 N N . MET A 1 111 ? -1.332 -5.099 -15.075 1.00 90.38 111 MET A N 1
ATOM 905 C CA . MET A 1 111 ? -1.459 -5.677 -13.742 1.00 90.38 111 MET A CA 1
ATOM 906 C C . MET A 1 111 ? -2.097 -7.068 -13.777 1.00 90.38 111 MET A C 1
ATOM 908 O O . MET A 1 111 ? -3.097 -7.291 -14.460 1.00 90.38 111 MET A O 1
ATOM 912 N N . VAL A 1 112 ? -1.531 -7.997 -13.004 1.00 84.75 112 VAL A N 1
ATOM 913 C CA . VAL A 1 112 ? -1.943 -9.413 -12.947 1.00 84.75 112 VAL A CA 1
ATOM 914 C C . VAL A 1 112 ? -2.947 -9.681 -11.809 1.00 84.75 112 VAL A C 1
ATOM 916 O O . VAL A 1 112 ? -3.645 -10.693 -11.831 1.00 84.75 112 VAL A O 1
ATOM 919 N N . GLY A 1 113 ? -3.071 -8.768 -10.838 1.00 82.75 113 GLY A N 1
ATOM 920 C CA . GLY A 1 113 ? -4.004 -8.876 -9.707 1.00 82.75 113 GLY A CA 1
ATOM 921 C C . GLY A 1 113 ? -5.489 -8.722 -10.078 1.00 82.75 113 GLY A C 1
ATOM 922 O O . GLY A 1 113 ? -5.870 -8.607 -11.248 1.00 82.75 113 GLY A O 1
ATOM 923 N N . LYS A 1 114 ? -6.377 -8.681 -9.071 1.00 90.88 114 LYS A N 1
ATOM 924 C CA . LYS A 1 114 ? -7.822 -8.498 -9.309 1.00 90.88 114 LYS A CA 1
ATOM 925 C C . LYS A 1 114 ? -8.085 -7.184 -10.053 1.00 90.88 114 LYS A C 1
ATOM 927 O O . LYS A 1 114 ? -7.810 -6.101 -9.546 1.00 90.88 114 LYS A O 1
ATOM 932 N N . ARG A 1 115 ? -8.751 -7.265 -11.214 1.00 91.00 115 ARG A N 1
ATOM 933 C CA . ARG A 1 115 ? -9.064 -6.099 -12.072 1.00 91.00 115 ARG A CA 1
ATOM 934 C C . ARG A 1 115 ? -9.763 -4.943 -11.349 1.00 91.00 115 ARG A C 1
ATOM 936 O O . ARG A 1 115 ? -9.595 -3.796 -11.749 1.00 91.00 115 ARG A O 1
ATOM 943 N N . ARG A 1 116 ? -10.542 -5.236 -10.301 1.00 93.44 116 ARG A N 1
ATOM 944 C CA . ARG A 1 116 ? -11.253 -4.220 -9.508 1.00 93.44 116 ARG A CA 1
ATOM 945 C C . ARG A 1 116 ? -10.305 -3.205 -8.865 1.00 93.44 116 ARG A C 1
ATOM 947 O O . ARG A 1 116 ? -10.652 -2.033 -8.853 1.00 93.44 116 ARG A O 1
ATOM 954 N N . TYR A 1 117 ? -9.098 -3.614 -8.453 1.00 94.06 117 TYR A N 1
ATOM 955 C CA . TYR A 1 117 ? -8.102 -2.710 -7.864 1.00 94.06 117 TYR A CA 1
ATOM 956 C C . TYR A 1 117 ? -7.705 -1.585 -8.833 1.00 94.06 117 TYR A C 1
ATOM 958 O O . TYR A 1 117 ? -7.437 -0.458 -8.424 1.00 94.06 117 TYR A O 1
ATOM 966 N N . TYR A 1 118 ? -7.740 -1.859 -10.137 1.00 95.75 118 TYR A N 1
ATOM 967 C CA . TYR A 1 118 ? -7.252 -0.951 -11.176 1.00 95.75 118 TYR A CA 1
ATOM 968 C C . TYR A 1 118 ? -8.374 -0.255 -11.953 1.00 95.75 118 TYR A C 1
ATOM 970 O O . TYR A 1 118 ? -8.127 0.383 -12.976 1.00 95.75 118 TYR A O 1
ATOM 978 N N . LYS A 1 119 ? -9.626 -0.353 -11.491 1.00 94.69 119 LYS A N 1
ATOM 979 C CA . LYS A 1 119 ? -10.759 0.322 -12.131 1.00 94.69 119 LYS A CA 1
ATOM 980 C C . LYS A 1 119 ? -10.522 1.838 -12.151 1.00 94.69 119 LYS A C 1
ATOM 982 O O . LYS A 1 119 ? -10.392 2.459 -11.098 1.00 94.69 119 LYS A O 1
ATOM 987 N N . ASN A 1 120 ? -10.504 2.434 -13.347 1.00 95.69 120 ASN A N 1
ATOM 988 C CA . ASN A 1 120 ? -10.226 3.864 -13.569 1.00 95.69 120 ASN A CA 1
ATOM 989 C C . ASN A 1 120 ? -8.850 4.330 -13.045 1.00 95.69 120 ASN A C 1
ATOM 991 O O . ASN A 1 120 ? -8.656 5.502 -12.713 1.00 95.69 120 ASN A O 1
ATOM 995 N N . VAL A 1 121 ? -7.895 3.409 -12.944 1.00 96.94 121 VAL A N 1
ATOM 996 C CA . VAL A 1 121 ? -6.486 3.693 -12.674 1.00 96.94 121 VAL A CA 1
ATOM 997 C C . VAL A 1 121 ? -5.773 3.565 -14.009 1.00 96.94 121 VAL A C 1
ATOM 999 O O . VAL A 1 121 ? -5.956 2.554 -14.669 1.00 96.94 121 VAL A O 1
ATOM 1002 N N . GLU A 1 122 ? -4.992 4.559 -14.427 1.00 96.12 122 GLU A N 1
ATOM 1003 C CA . GLU A 1 122 ? -4.192 4.455 -15.658 1.00 96.12 122 GLU A CA 1
ATOM 1004 C C . GLU A 1 122 ? -2.760 4.038 -15.330 1.00 96.12 122 GLU A C 1
ATOM 1006 O O . GLU A 1 122 ? -2.230 3.082 -15.904 1.00 96.12 122 GLU A O 1
ATOM 1011 N N . LYS A 1 123 ? -2.163 4.704 -14.339 1.00 95.25 123 LYS A N 1
ATOM 1012 C CA . LYS A 1 123 ? -0.795 4.466 -13.880 1.00 95.25 123 LYS A CA 1
ATOM 1013 C C . LYS A 1 123 ? -0.707 4.399 -12.360 1.00 95.25 123 LYS A C 1
ATOM 1015 O O . LYS A 1 123 ? -1.494 5.039 -11.675 1.00 95.25 123 LYS A O 1
ATOM 1020 N N . ILE A 1 124 ? 0.273 3.670 -11.844 1.00 96.12 124 ILE A N 1
ATOM 1021 C CA . ILE A 1 124 ? 0.649 3.662 -10.429 1.00 96.12 124 ILE A CA 1
ATOM 1022 C C . ILE A 1 124 ? 2.124 4.040 -10.343 1.00 96.12 124 ILE A C 1
ATOM 1024 O O . ILE A 1 124 ? 2.935 3.502 -11.089 1.00 96.12 124 ILE A O 1
ATOM 1028 N N . VAL A 1 125 ? 2.485 4.971 -9.467 1.00 95.88 125 VAL A N 1
ATOM 1029 C CA . VAL A 1 125 ? 3.893 5.324 -9.228 1.00 95.88 125 VAL A CA 1
ATOM 1030 C C . VAL A 1 125 ? 4.366 4.636 -7.958 1.00 95.88 125 VAL A C 1
ATOM 1032 O O . VAL A 1 125 ? 3.711 4.755 -6.926 1.00 95.88 125 VAL A O 1
ATOM 1035 N N . ALA A 1 126 ? 5.483 3.918 -8.047 1.00 94.88 126 ALA A N 1
ATOM 1036 C CA . ALA A 1 126 ? 6.109 3.227 -6.927 1.00 94.88 126 ALA A CA 1
ATOM 1037 C C . ALA A 1 126 ? 7.524 3.775 -6.712 1.00 94.88 126 ALA A C 1
ATOM 1039 O O . ALA A 1 126 ? 8.347 3.738 -7.626 1.00 94.88 126 ALA A O 1
ATOM 1040 N N . ILE A 1 127 ? 7.803 4.280 -5.513 1.00 93.06 127 ILE A N 1
ATOM 1041 C CA . ILE A 1 127 ? 9.093 4.855 -5.119 1.00 93.06 127 ILE A CA 1
ATOM 1042 C C . ILE A 1 127 ? 9.877 3.819 -4.307 1.00 93.06 127 ILE A C 1
ATOM 1044 O O . ILE A 1 127 ? 9.311 3.090 -3.490 1.00 93.06 127 ILE A O 1
ATOM 1048 N N . LYS A 1 128 ? 11.187 3.742 -4.553 1.00 91.25 128 LYS A N 1
ATOM 1049 C CA . LYS A 1 128 ? 12.140 2.777 -3.979 1.00 91.25 128 LYS A CA 1
ATOM 1050 C C . LYS A 1 128 ? 11.636 1.331 -4.033 1.00 91.25 128 LYS A C 1
ATOM 1052 O O . LYS A 1 128 ? 11.603 0.654 -3.003 1.00 91.25 128 LYS A O 1
ATOM 1057 N N . PRO A 1 129 ? 11.207 0.849 -5.213 1.00 92.50 129 PRO A N 1
ATOM 1058 C CA . PRO A 1 129 ? 10.645 -0.480 -5.327 1.00 92.50 129 PRO A CA 1
ATOM 1059 C C . PRO A 1 129 ? 11.706 -1.562 -5.150 1.00 92.50 129 PRO A C 1
ATOM 1061 O O . PRO A 1 129 ? 12.824 -1.480 -5.664 1.00 92.50 129 PRO A O 1
ATOM 1064 N N . PHE A 1 130 ? 11.310 -2.640 -4.489 1.00 91.31 130 PHE A N 1
ATOM 1065 C CA . PHE A 1 130 ? 12.057 -3.884 -4.485 1.00 91.31 130 PHE A CA 1
ATOM 1066 C C . PHE A 1 130 ? 11.125 -5.075 -4.664 1.00 91.31 130 PHE A C 1
ATOM 1068 O O . PHE A 1 130 ? 9.953 -5.052 -4.293 1.00 91.31 130 PHE A O 1
ATOM 1075 N N . HIS A 1 131 ? 11.653 -6.128 -5.271 1.00 90.69 131 HIS A N 1
ATOM 1076 C CA . HIS A 1 131 ? 10.940 -7.366 -5.488 1.00 90.69 131 HIS A CA 1
ATOM 1077 C C . HIS A 1 131 ? 10.924 -8.198 -4.214 1.00 90.69 131 HIS A C 1
ATOM 1079 O O . HIS A 1 131 ? 11.950 -8.344 -3.544 1.00 90.69 131 HIS A O 1
ATOM 1085 N N . VAL A 1 132 ? 9.770 -8.798 -3.943 1.00 89.00 132 VAL A N 1
ATOM 1086 C CA . VAL A 1 132 ? 9.583 -9.780 -2.881 1.00 89.00 132 VAL A CA 1
ATOM 1087 C C . VAL A 1 132 ? 8.480 -10.761 -3.259 1.00 89.00 132 VAL A C 1
ATOM 1089 O O . VAL A 1 132 ? 7.422 -10.366 -3.741 1.00 89.00 132 VAL A O 1
ATOM 1092 N N . ASN A 1 133 ? 8.687 -12.048 -2.995 1.00 88.81 133 ASN A N 1
ATOM 1093 C CA . ASN A 1 133 ? 7.668 -13.075 -3.190 1.00 88.81 133 ASN A CA 1
ATOM 1094 C C . ASN A 1 133 ? 7.367 -13.772 -1.858 1.00 88.81 133 ASN A C 1
ATOM 1096 O O . ASN A 1 133 ? 8.183 -14.555 -1.373 1.00 88.81 133 ASN A O 1
ATOM 1100 N N . LEU A 1 134 ? 6.199 -13.470 -1.287 1.00 88.75 134 LEU A N 1
ATOM 1101 C CA . LEU A 1 134 ? 5.715 -14.031 -0.023 1.00 88.75 134 LEU A CA 1
ATOM 1102 C C . LEU A 1 134 ? 4.772 -15.228 -0.243 1.00 88.75 134 LEU A C 1
ATOM 1104 O O . LEU A 1 134 ? 4.316 -15.834 0.722 1.00 88.75 134 LEU A O 1
ATOM 1108 N N . GLY A 1 135 ? 4.453 -15.565 -1.500 1.00 89.50 135 GLY A N 1
ATOM 1109 C CA . GLY A 1 135 ? 3.4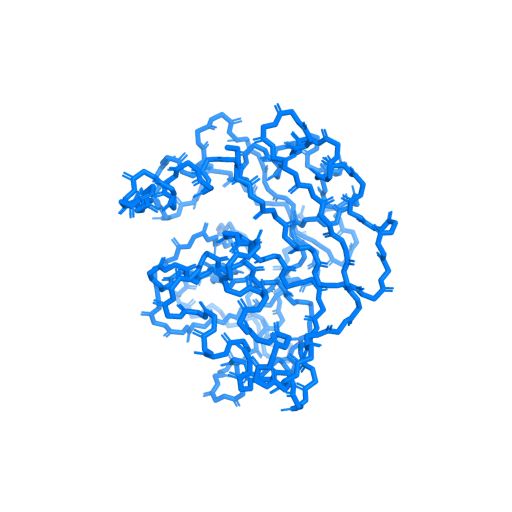41 -16.572 -1.841 1.00 89.50 135 GLY A CA 1
ATOM 1110 C C . GLY A 1 135 ? 1.996 -16.109 -1.612 1.00 89.50 135 GLY A C 1
ATOM 1111 O O . GLY A 1 135 ? 1.103 -16.939 -1.478 1.00 89.50 135 GLY A O 1
ATOM 1112 N N . TRP A 1 136 ? 1.773 -14.798 -1.531 1.00 93.00 136 TRP A N 1
ATOM 1113 C CA . TRP A 1 136 ? 0.482 -14.158 -1.251 1.00 93.00 136 TRP A CA 1
ATOM 1114 C C . TRP A 1 136 ? -0.240 -13.728 -2.542 1.00 93.00 136 TRP A C 1
ATOM 1116 O O . TRP A 1 136 ? 0.325 -13.811 -3.635 1.00 93.00 136 TRP A O 1
ATOM 1126 N N . GLU A 1 137 ? -1.486 -13.245 -2.441 1.00 94.12 137 GLU A N 1
ATOM 1127 C CA . GLU A 1 137 ? -2.212 -12.681 -3.591 1.00 94.12 137 GLU A CA 1
ATOM 1128 C C . GLU A 1 137 ? -1.448 -11.465 -4.125 1.00 94.12 137 GLU A C 1
ATOM 1130 O O . GLU A 1 137 ? -1.188 -10.529 -3.377 1.00 94.12 137 GLU A O 1
ATOM 1135 N N . VAL A 1 138 ? -1.110 -11.431 -5.414 1.00 93.75 138 VAL A N 1
ATOM 1136 C CA . VAL A 1 138 ? -0.447 -10.263 -6.015 1.00 93.75 138 VAL A CA 1
ATOM 1137 C C . VAL A 1 138 ? -1.450 -9.116 -6.184 1.00 93.75 138 VAL A C 1
ATOM 1139 O O . VAL A 1 138 ? -2.457 -9.250 -6.877 1.00 93.75 138 VAL A O 1
ATOM 1142 N N . VAL A 1 139 ? -1.143 -7.969 -5.574 1.00 95.38 139 VAL A N 1
ATOM 1143 C CA . VAL A 1 139 ? -1.938 -6.725 -5.619 1.00 95.38 139 VAL A CA 1
ATOM 1144 C C . VAL A 1 139 ? -1.228 -5.623 -6.406 1.00 95.38 139 VAL A C 1
ATOM 1146 O O . VAL A 1 139 ? -1.868 -4.700 -6.907 1.00 95.38 139 VAL A O 1
ATOM 1149 N N . LEU A 1 140 ? 0.091 -5.714 -6.567 1.00 94.88 140 LEU A N 1
ATOM 1150 C CA . LEU A 1 140 ? 0.861 -4.809 -7.413 1.00 94.88 140 LEU A CA 1
ATOM 1151 C C . LEU A 1 140 ? 2.064 -5.545 -8.003 1.00 94.88 140 LEU A C 1
ATOM 1153 O O . LEU A 1 140 ? 2.816 -6.202 -7.278 1.00 94.88 140 LEU A O 1
ATOM 1157 N N . ASN A 1 141 ? 2.262 -5.417 -9.313 1.00 92.81 141 ASN A N 1
ATOM 1158 C CA . ASN A 1 141 ? 3.406 -5.984 -10.020 1.00 92.81 141 ASN A CA 1
ATOM 1159 C C . ASN A 1 141 ? 4.058 -4.960 -10.957 1.00 92.81 141 ASN A C 1
ATOM 1161 O O . ASN A 1 141 ? 3.473 -3.935 -11.288 1.00 92.81 141 ASN A O 1
ATOM 1165 N N . GLY A 1 142 ? 5.286 -5.245 -11.377 1.00 90.19 142 GLY A N 1
ATOM 1166 C CA . GLY A 1 142 ? 6.029 -4.487 -12.373 1.00 90.19 142 GLY A CA 1
ATOM 1167 C C . GLY A 1 142 ? 5.427 -4.616 -13.771 1.00 90.19 142 GLY A C 1
ATOM 1168 O O . GLY A 1 142 ? 4.692 -5.559 -14.071 1.00 90.19 142 GLY A O 1
ATOM 1169 N N . ASN A 1 143 ? 5.786 -3.678 -14.644 1.00 88.38 143 ASN A N 1
ATOM 1170 C CA . ASN A 1 143 ? 5.531 -3.778 -16.077 1.00 88.38 143 ASN A CA 1
ATOM 1171 C C . ASN A 1 143 ? 6.426 -4.846 -16.724 1.00 88.38 143 ASN A C 1
ATOM 1173 O O . ASN A 1 143 ? 7.376 -5.348 -16.128 1.00 88.38 143 ASN A O 1
ATOM 1177 N N . LYS A 1 144 ? 6.198 -5.107 -18.016 1.00 82.88 144 LYS A N 1
ATOM 1178 C CA . LYS A 1 144 ? 7.068 -5.963 -18.847 1.00 82.88 144 LYS A CA 1
ATOM 1179 C C . LYS A 1 144 ? 8.528 -5.486 -18.909 1.00 82.88 144 LYS A C 1
ATOM 1181 O O . LYS A 1 144 ? 9.421 -6.287 -19.184 1.00 82.88 144 LYS A O 1
ATOM 1186 N N . THR A 1 145 ? 8.755 -4.188 -18.727 1.00 82.69 145 THR A N 1
ATOM 1187 C CA . THR A 1 145 ? 10.067 -3.521 -18.779 1.00 82.69 145 THR A CA 1
ATOM 1188 C C . THR A 1 145 ? 10.776 -3.514 -17.429 1.00 82.69 145 THR A C 1
ATOM 1190 O O . THR A 1 145 ? 12.001 -3.399 -17.385 1.00 82.69 145 THR A O 1
ATOM 1193 N N . THR A 1 146 ? 10.023 -3.694 -16.344 1.00 86.75 146 THR A N 1
ATOM 1194 C CA . THR A 1 146 ? 10.517 -3.679 -14.971 1.00 86.75 146 THR A CA 1
ATOM 1195 C C . THR A 1 146 ? 11.370 -4.921 -14.693 1.00 86.75 146 THR A C 1
ATOM 1197 O O . THR A 1 146 ? 10.985 -6.045 -15.019 1.00 86.75 146 THR A O 1
ATOM 1200 N N . LYS A 1 147 ? 12.546 -4.731 -14.086 1.00 83.19 147 LYS A N 1
ATOM 1201 C CA . LYS A 1 147 ? 13.531 -5.789 -13.816 1.00 83.19 147 LYS A CA 1
ATOM 1202 C C . LYS A 1 147 ? 13.950 -5.789 -12.352 1.00 83.19 147 LYS A C 1
ATOM 1204 O O . LYS A 1 147 ? 14.173 -4.732 -11.774 1.00 83.19 147 LYS A O 1
ATOM 1209 N N . ALA A 1 148 ? 14.123 -6.979 -11.786 1.00 82.56 148 ALA A N 1
ATOM 1210 C CA . ALA A 1 148 ? 14.768 -7.180 -10.493 1.00 82.56 148 ALA A CA 1
ATOM 1211 C C . ALA A 1 148 ? 16.259 -7.519 -10.716 1.00 82.56 148 ALA A C 1
ATOM 1213 O O . ALA A 1 148 ? 16.578 -8.430 -11.486 1.00 82.56 148 ALA A O 1
ATOM 1214 N N . MET A 1 149 ? 17.170 -6.772 -10.089 1.00 73.56 149 MET A N 1
ATOM 1215 C CA . MET A 1 149 ? 18.625 -6.870 -10.303 1.00 73.56 149 MET A CA 1
ATOM 1216 C C . MET A 1 149 ? 19.346 -7.476 -9.087 1.00 73.56 149 MET A C 1
ATOM 1218 O O . MET A 1 149 ? 19.220 -6.952 -7.982 1.00 73.56 149 MET A O 1
ATOM 1222 N N . ILE A 1 150 ? 20.148 -8.534 -9.281 1.00 70.56 150 ILE A N 1
ATOM 1223 C CA . ILE A 1 150 ? 21.091 -9.039 -8.260 1.00 70.56 150 ILE A CA 1
ATOM 1224 C C . ILE A 1 150 ? 22.512 -8.676 -8.708 1.00 70.56 150 ILE A C 1
ATOM 1226 O O . ILE A 1 150 ? 23.039 -9.269 -9.651 1.00 70.56 150 ILE A O 1
ATOM 1230 N N . GLY A 1 151 ? 23.134 -7.695 -8.047 1.00 65.19 151 GLY A N 1
ATOM 1231 C CA . GLY A 1 151 ? 24.388 -7.099 -8.528 1.00 65.19 151 GLY A CA 1
ATOM 1232 C C . GLY A 1 151 ? 24.189 -6.439 -9.897 1.00 65.19 151 GLY A C 1
ATOM 1233 O O . GLY A 1 151 ? 23.183 -5.769 -10.113 1.00 65.19 151 GLY A O 1
ATOM 1234 N N . ASP A 1 152 ? 25.099 -6.688 -10.841 1.00 56.97 152 ASP A N 1
ATOM 1235 C CA . ASP A 1 152 ? 24.987 -6.193 -12.227 1.00 56.97 152 ASP A CA 1
ATOM 1236 C C . ASP A 1 152 ? 24.165 -7.122 -13.143 1.00 56.97 152 ASP A C 1
ATOM 1238 O O . ASP A 1 152 ? 23.946 -6.835 -14.323 1.00 56.97 152 ASP A O 1
ATOM 1242 N N . LEU A 1 153 ? 23.704 -8.264 -12.623 1.00 51.91 153 LEU A N 1
ATOM 1243 C CA . LEU A 1 153 ? 22.944 -9.240 -13.391 1.00 51.91 153 LEU A CA 1
ATOM 1244 C C . LEU A 1 153 ? 21.449 -8.927 -13.302 1.00 51.91 153 LEU A C 1
ATOM 1246 O O . LEU A 1 153 ? 20.802 -9.105 -12.267 1.00 51.91 153 LEU A O 1
ATOM 1250 N N . ALA A 1 154 ? 20.882 -8.525 -14.440 1.00 56.22 154 ALA A N 1
ATOM 1251 C CA . ALA A 1 154 ? 19.442 -8.538 -14.644 1.00 56.22 154 ALA A CA 1
ATOM 1252 C C . ALA A 1 154 ? 18.965 -9.989 -14.652 1.00 56.22 154 ALA A C 1
ATOM 1254 O O . ALA A 1 154 ? 19.047 -10.678 -15.674 1.00 56.22 154 ALA A O 1
ATOM 1255 N N . ILE A 1 155 ? 18.451 -10.465 -13.522 1.00 53.50 155 ILE A N 1
ATOM 1256 C CA . ILE A 1 155 ? 17.804 -11.767 -13.480 1.00 53.50 155 ILE A CA 1
ATOM 1257 C C . ILE A 1 155 ? 16.453 -11.608 -14.179 1.00 53.50 155 ILE A C 1
ATOM 1259 O O . ILE A 1 155 ? 15.422 -11.348 -13.566 1.00 53.50 155 ILE A O 1
ATOM 1263 N N . ARG A 1 156 ? 16.444 -11.826 -15.500 1.00 49.59 156 ARG A N 1
ATOM 1264 C CA . ARG A 1 156 ? 15.271 -12.380 -16.185 1.00 49.59 156 ARG A CA 1
ATOM 1265 C C . ARG A 1 156 ? 15.079 -13.810 -15.677 1.00 49.59 156 ARG A C 1
ATOM 1267 O O . ARG A 1 156 ? 15.296 -14.777 -1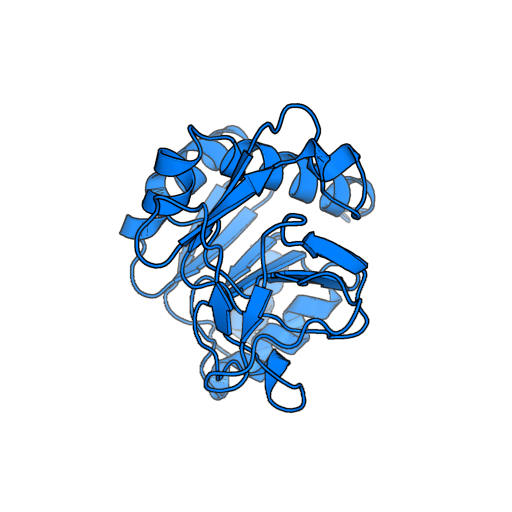6.399 1.00 49.59 156 ARG A O 1
ATOM 1274 N N . SER A 1 157 ? 14.674 -13.967 -14.422 1.00 39.19 157 SER A N 1
ATOM 1275 C CA . SER A 1 157 ? 13.834 -15.115 -14.109 1.00 39.19 157 SER A CA 1
ATOM 1276 C C . SER A 1 157 ? 12.482 -14.752 -14.703 1.00 39.19 157 SER A C 1
ATOM 1278 O O . SER A 1 157 ? 12.051 -13.615 -14.548 1.00 39.19 157 SER A O 1
ATOM 1280 N N . GLY A 1 158 ? 11.844 -15.645 -15.451 1.00 43.81 158 GLY A N 1
ATOM 1281 C CA . GLY A 1 158 ? 10.514 -15.417 -16.029 1.00 43.81 158 GLY A CA 1
ATOM 1282 C C . GLY A 1 158 ? 9.394 -15.282 -14.984 1.00 43.81 158 GLY A C 1
ATOM 1283 O O . GLY A 1 158 ? 8.321 -15.831 -15.194 1.00 43.81 158 GLY A O 1
ATOM 1284 N N . LYS A 1 159 ? 9.658 -14.626 -13.849 1.00 54.94 159 LYS A N 1
ATOM 1285 C CA . LYS A 1 159 ? 8.736 -14.320 -12.763 1.00 54.94 159 LYS A CA 1
ATOM 1286 C C . LYS A 1 159 ? 8.441 -12.825 -12.796 1.00 54.94 159 LYS A C 1
ATOM 1288 O O . LYS A 1 159 ? 9.361 -12.014 -12.889 1.00 54.94 159 LYS A O 1
ATOM 1293 N N . ASP A 1 160 ? 7.164 -12.482 -12.716 1.00 76.62 160 ASP A N 1
ATOM 1294 C CA . ASP A 1 160 ? 6.718 -11.097 -12.619 1.00 76.62 160 ASP A CA 1
ATOM 1295 C C . ASP A 1 160 ? 7.367 -10.411 -11.406 1.00 76.62 160 ASP A C 1
ATOM 1297 O O . ASP A 1 160 ? 7.495 -11.000 -10.329 1.00 76.62 160 ASP A O 1
ATOM 1301 N N . VAL A 1 161 ? 7.792 -9.155 -11.570 1.00 88.88 161 VAL A N 1
ATOM 1302 C CA . VAL A 1 161 ? 8.289 -8.350 -10.450 1.00 88.88 161 VAL A CA 1
ATOM 1303 C C . VAL A 1 161 ? 7.112 -8.059 -9.526 1.00 88.88 161 VAL A C 1
ATOM 1305 O O . VAL A 1 161 ? 6.242 -7.270 -9.855 1.00 88.88 161 VAL A O 1
ATOM 1308 N N . ILE A 1 162 ? 7.059 -8.707 -8.373 1.00 92.12 162 ILE A N 1
ATOM 1309 C CA . ILE A 1 162 ? 6.016 -8.483 -7.367 1.00 92.12 162 ILE A CA 1
ATOM 1310 C C . ILE A 1 162 ? 6.419 -7.329 -6.440 1.00 92.12 162 ILE A C 1
ATOM 1312 O O . ILE A 1 162 ? 7.520 -7.354 -5.889 1.00 92.12 162 ILE A O 1
ATOM 1316 N N . LEU A 1 163 ? 5.526 -6.347 -6.287 1.00 94.06 163 LEU A N 1
ATOM 1317 C CA . LEU A 1 163 ? 5.729 -5.107 -5.521 1.00 94.06 163 LEU A CA 1
ATOM 1318 C C . LEU A 1 163 ? 4.683 -4.901 -4.419 1.00 94.06 163 LEU A C 1
ATOM 1320 O O . LEU A 1 163 ? 4.873 -4.097 -3.510 1.00 94.06 163 LEU A O 1
ATOM 1324 N N . GLY A 1 164 ? 3.552 -5.595 -4.517 1.00 95.31 164 GLY A N 1
ATOM 1325 C CA . GLY A 1 164 ? 2.479 -5.534 -3.542 1.00 95.31 164 GLY A CA 1
ATOM 1326 C C . GLY A 1 164 ? 1.744 -6.858 -3.480 1.00 95.31 164 GLY A C 1
ATOM 1327 O O . GLY A 1 164 ? 1.432 -7.454 -4.514 1.00 95.31 164 GLY A O 1
ATOM 1328 N N . GLN A 1 165 ? 1.487 -7.326 -2.268 1.00 95.06 165 GLN A N 1
ATOM 1329 C CA . GLN A 1 165 ? 0.881 -8.617 -1.988 1.00 95.06 165 GLN A CA 1
ATOM 1330 C C . GLN A 1 165 ? -0.132 -8.516 -0.854 1.00 95.06 165 GLN A C 1
ATOM 1332 O O . GLN A 1 165 ? 0.019 -7.690 0.041 1.00 95.06 165 GLN A O 1
ATOM 1337 N N . ARG A 1 166 ? -1.141 -9.382 -0.863 1.00 94.75 166 ARG A N 1
ATOM 1338 C CA . ARG A 1 166 ? -2.194 -9.437 0.148 1.00 94.75 166 ARG A CA 1
ATOM 1339 C C . ARG A 1 166 ? -2.394 -10.847 0.683 1.00 94.75 166 ARG A C 1
ATOM 1341 O O . ARG A 1 166 ? -2.441 -11.810 -0.079 1.00 94.75 166 ARG A O 1
ATOM 1348 N N . ASN A 1 167 ? -2.573 -10.929 1.993 1.00 93.44 167 ASN A N 1
ATOM 1349 C CA . ASN A 1 167 ? -3.010 -12.113 2.712 1.00 93.44 167 ASN A CA 1
ATOM 1350 C C . ASN A 1 167 ? -4.177 -11.716 3.622 1.00 93.44 167 ASN A C 1
ATOM 1352 O O . ASN A 1 167 ? -3.982 -10.989 4.596 1.00 93.44 167 ASN A O 1
ATOM 1356 N N . ASP A 1 168 ? -5.389 -12.135 3.264 1.00 91.88 168 ASP A N 1
ATOM 1357 C CA . ASP A 1 168 ? -6.636 -11.758 3.938 1.00 91.88 168 ASP A CA 1
ATOM 1358 C C . ASP A 1 168 ? -6.790 -10.236 4.125 1.00 91.88 168 ASP A C 1
ATOM 1360 O O . ASP A 1 168 ? -6.930 -9.502 3.143 1.00 91.88 168 ASP A O 1
ATOM 1364 N N . ASN A 1 169 ? -6.763 -9.749 5.368 1.00 91.75 169 ASN A N 1
ATOM 1365 C CA . ASN A 1 169 ? -6.916 -8.333 5.715 1.00 91.75 169 ASN A CA 1
ATOM 1366 C C . ASN A 1 169 ? -5.587 -7.569 5.741 1.00 91.75 169 ASN A C 1
ATOM 1368 O O . ASN A 1 169 ? -5.566 -6.379 6.054 1.00 91.75 169 ASN A O 1
ATOM 1372 N N . PHE A 1 170 ? -4.480 -8.237 5.414 1.00 95.06 170 PHE A N 1
ATOM 1373 C CA . PHE A 1 170 ? -3.159 -7.642 5.420 1.00 95.06 170 PHE A CA 1
ATOM 1374 C C . PHE A 1 170 ? -2.634 -7.423 4.006 1.00 95.06 170 PHE A C 1
ATOM 1376 O O . PHE A 1 170 ? -2.502 -8.365 3.225 1.00 95.06 170 PHE A O 1
ATOM 1383 N N . VAL A 1 171 ? -2.295 -6.178 3.687 1.00 96.50 171 VAL A N 1
ATOM 1384 C CA . VAL A 1 171 ? 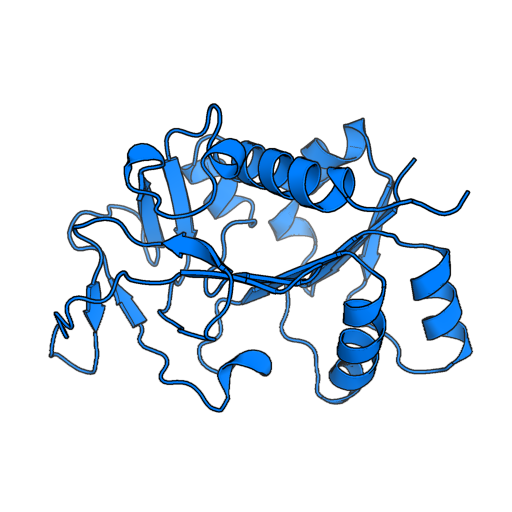-1.656 -5.790 2.432 1.00 96.50 171 VAL A CA 1
ATOM 1385 C C . VAL A 1 171 ? -0.255 -5.283 2.721 1.00 96.50 171 VAL A C 1
ATOM 1387 O O . VAL A 1 171 ? -0.049 -4.441 3.592 1.00 96.50 171 VAL A O 1
ATOM 1390 N N . PHE A 1 172 ? 0.703 -5.784 1.958 1.00 95.88 172 PHE A N 1
ATOM 1391 C CA . PHE A 1 172 ? 2.101 -5.413 2.022 1.00 95.88 172 PHE A CA 1
ATOM 1392 C C . PHE A 1 172 ? 2.558 -4.826 0.689 1.00 95.88 172 PHE A C 1
ATOM 1394 O O . PHE A 1 172 ? 2.361 -5.451 -0.351 1.00 95.88 172 PHE A O 1
ATOM 1401 N N . PHE A 1 173 ? 3.221 -3.673 0.729 1.00 96.56 173 PHE A N 1
ATOM 1402 C CA . PHE A 1 173 ? 3.889 -3.046 -0.407 1.00 96.56 173 PHE A CA 1
ATOM 1403 C C . PHE A 1 173 ? 5.396 -2.933 -0.150 1.00 96.56 173 PHE A C 1
ATOM 1405 O O . PHE A 1 173 ? 5.831 -2.347 0.841 1.00 96.56 173 PHE A O 1
ATOM 1412 N N . SER A 1 174 ? 6.202 -3.454 -1.074 1.00 94.62 174 SER A N 1
ATOM 1413 C CA . SER A 1 174 ? 7.666 -3.319 -1.100 1.00 94.62 174 SER A CA 1
ATOM 1414 C C . SER A 1 174 ? 8.119 -2.102 -1.906 1.00 94.62 174 SER A C 1
ATOM 1416 O O . SER A 1 174 ? 9.049 -2.148 -2.714 1.00 94.62 174 SER A O 1
ATOM 1418 N N . CYS A 1 175 ? 7.373 -1.020 -1.745 1.00 94.38 175 CYS A N 1
ATOM 1419 C CA . CYS A 1 175 ? 7.593 0.281 -2.345 1.00 94.38 175 CYS A CA 1
ATOM 1420 C C . CYS A 1 175 ? 6.747 1.309 -1.594 1.00 94.38 175 CYS A C 1
ATOM 1422 O O . CYS A 1 175 ? 5.773 0.959 -0.926 1.00 94.38 175 CYS A O 1
ATOM 1424 N N . ASP A 1 176 ? 7.097 2.580 -1.734 1.00 94.06 176 ASP A N 1
ATOM 1425 C CA . ASP A 1 176 ? 6.223 3.677 -1.342 1.00 94.06 176 ASP A CA 1
ATOM 1426 C C . ASP A 1 176 ? 5.293 4.027 -2.511 1.00 94.06 176 ASP A C 1
ATOM 1428 O O . ASP A 1 176 ? 5.739 4.445 -3.581 1.00 94.06 176 ASP A O 1
ATOM 1432 N N . VAL A 1 177 ? 3.994 3.820 -2.307 1.00 95.25 177 VAL A N 1
ATOM 1433 C CA . VAL A 1 177 ? 2.932 4.144 -3.276 1.00 95.25 177 VAL A CA 1
ATOM 1434 C C . VAL A 1 177 ? 1.965 5.191 -2.727 1.00 95.25 177 VAL A C 1
ATOM 1436 O O . VAL A 1 177 ? 1.031 5.593 -3.421 1.00 95.25 177 VAL A O 1
ATOM 1439 N N . PHE A 1 178 ? 2.167 5.639 -1.491 1.00 95.62 178 PHE A N 1
ATOM 1440 C CA . PHE A 1 178 ? 1.178 6.417 -0.755 1.00 95.62 178 PHE A CA 1
ATOM 1441 C C . PHE A 1 178 ? 1.685 7.776 -0.271 1.00 95.62 178 PHE A C 1
ATOM 1443 O O . PHE A 1 178 ? 0.872 8.602 0.131 1.00 95.62 178 PHE A O 1
ATOM 1450 N N . SER A 1 179 ? 2.983 8.066 -0.359 1.00 94.31 179 SER A N 1
ATOM 1451 C CA . SER A 1 179 ? 3.466 9.425 -0.108 1.00 94.31 179 SER A CA 1
ATOM 1452 C C . SER A 1 179 ? 2.912 10.444 -1.104 1.00 94.31 179 SER A C 1
ATOM 1454 O O . SER A 1 179 ? 2.572 10.119 -2.247 1.00 94.31 179 SER A O 1
ATOM 1456 N N . ASP A 1 180 ? 2.876 11.706 -0.681 1.00 95.06 180 ASP A N 1
ATOM 1457 C CA . ASP A 1 180 ? 2.465 12.847 -1.500 1.00 95.06 180 ASP A CA 1
ATOM 1458 C C . ASP A 1 180 ? 3.224 12.895 -2.837 1.00 95.06 180 ASP A C 1
ATOM 1460 O O . ASP A 1 180 ? 2.628 13.200 -3.871 1.00 95.06 180 ASP A O 1
ATOM 1464 N N . ASP A 1 181 ? 4.512 12.533 -2.847 1.00 93.38 181 ASP A N 1
ATOM 1465 C CA . ASP A 1 181 ? 5.326 12.472 -4.065 1.00 93.38 181 ASP A CA 1
ATOM 1466 C C . ASP A 1 181 ? 4.794 11.414 -5.041 1.00 93.38 181 ASP A C 1
ATOM 1468 O O . ASP A 1 181 ? 4.512 11.723 -6.204 1.00 93.38 181 ASP A O 1
ATOM 1472 N N . ALA A 1 182 ? 4.575 10.181 -4.570 1.00 94.19 182 ALA A N 1
ATOM 1473 C CA . ALA A 1 182 ? 4.021 9.104 -5.391 1.00 94.19 182 ALA A CA 1
ATOM 1474 C C . ALA A 1 182 ? 2.620 9.470 -5.912 1.00 94.19 182 ALA A C 1
ATOM 1476 O O . ALA A 1 182 ? 2.305 9.306 -7.098 1.00 94.19 182 ALA A O 1
ATOM 1477 N N . VAL A 1 183 ? 1.782 10.040 -5.045 1.00 95.88 183 VAL A N 1
ATOM 1478 C CA . VAL A 1 183 ? 0.423 10.463 -5.380 1.00 95.88 183 VAL A CA 1
ATOM 1479 C C . VAL A 1 183 ? 0.419 11.561 -6.446 1.00 95.88 183 VAL A C 1
ATOM 1481 O O . VAL A 1 183 ? -0.310 11.436 -7.438 1.00 95.88 183 VAL A O 1
ATOM 1484 N N . ARG A 1 184 ? 1.248 12.599 -6.307 1.00 94.25 184 ARG A N 1
ATOM 1485 C CA . ARG A 1 184 ? 1.334 13.706 -7.273 1.00 94.25 184 ARG A CA 1
ATOM 1486 C C . ARG A 1 184 ? 1.897 13.254 -8.614 1.00 94.25 184 ARG A C 1
ATOM 1488 O O . ARG A 1 184 ? 1.299 13.552 -9.647 1.00 94.25 184 ARG A O 1
ATOM 1495 N N . LEU A 1 185 ? 2.972 12.464 -8.619 1.00 94.31 185 LEU A N 1
ATOM 1496 C CA . LEU A 1 185 ? 3.554 11.901 -9.846 1.00 94.31 185 LEU A CA 1
ATOM 1497 C C . LEU A 1 185 ? 2.564 10.989 -10.588 1.00 94.31 185 LEU A C 1
ATOM 1499 O O . LEU A 1 185 ? 2.519 10.955 -11.826 1.00 94.31 185 LEU A O 1
ATOM 1503 N N . SER A 1 186 ? 1.719 10.276 -9.840 1.00 94.75 186 SER A N 1
ATOM 1504 C CA . SER A 1 186 ? 0.642 9.464 -10.404 1.00 94.75 186 SER A CA 1
ATOM 1505 C C . SER A 1 186 ? -0.566 10.279 -10.872 1.00 94.75 186 SER A C 1
ATOM 1507 O O . SER A 1 186 ? -1.471 9.688 -11.441 1.00 94.75 186 SER A O 1
ATOM 1509 N N . ASN A 1 187 ? -0.614 11.601 -10.675 1.00 94.81 187 ASN A N 1
ATOM 1510 C CA . ASN A 1 187 ? -1.811 12.422 -10.900 1.00 94.81 187 ASN A CA 1
ATOM 1511 C C . ASN A 1 187 ? -3.055 11.858 -10.175 1.00 94.81 187 ASN A C 1
ATOM 1513 O O . ASN A 1 187 ? -4.120 11.684 -10.765 1.00 94.81 187 ASN A O 1
ATOM 1517 N N . LYS A 1 188 ? -2.894 11.510 -8.890 1.00 94.00 188 LYS A N 1
ATOM 1518 C CA . LYS A 1 188 ? -3.928 10.927 -8.009 1.00 94.00 188 LYS A CA 1
ATOM 1519 C C . LYS A 1 188 ? -4.446 9.534 -8.408 1.00 94.00 188 LYS A C 1
ATOM 1521 O O . LYS A 1 188 ? -5.374 9.026 -7.775 1.00 94.00 188 LYS A O 1
ATOM 1526 N N . HIS A 1 189 ? -3.841 8.853 -9.384 1.00 97.19 189 HIS A N 1
ATOM 1527 C CA . HIS A 1 189 ? -4.207 7.467 -9.696 1.00 97.19 189 HIS A CA 1
ATOM 1528 C C . HIS A 1 189 ? -3.842 6.483 -8.569 1.00 97.19 189 HIS A C 1
ATOM 1530 O O . HIS A 1 189 ? -4.594 5.533 -8.348 1.00 97.19 189 HIS A O 1
ATOM 1536 N N . ASN A 1 190 ? -2.782 6.740 -7.790 1.00 97.19 190 ASN A N 1
ATOM 1537 C CA . ASN A 1 190 ? -2.465 5.943 -6.595 1.00 97.19 190 ASN A CA 1
ATOM 1538 C C . ASN A 1 190 ? -3.578 6.020 -5.530 1.00 97.19 190 ASN A C 1
ATOM 1540 O O . ASN A 1 190 ? -3.921 5.004 -4.930 1.00 97.19 190 ASN A O 1
ATOM 1544 N N . ILE A 1 191 ? -4.206 7.191 -5.347 1.00 96.94 191 ILE A N 1
ATOM 1545 C CA . ILE A 1 191 ? -5.371 7.350 -4.456 1.00 96.94 191 ILE A CA 1
ATOM 1546 C C . ILE A 1 191 ? -6.547 6.505 -4.958 1.00 96.94 191 ILE A C 1
ATOM 1548 O O . ILE A 1 191 ? -7.198 5.808 -4.183 1.00 96.94 191 ILE A O 1
ATOM 1552 N N . ARG A 1 192 ? -6.823 6.531 -6.268 1.00 96.88 192 ARG A N 1
ATOM 1553 C CA . ARG A 1 192 ? -7.896 5.716 -6.861 1.00 96.88 192 ARG A CA 1
ATOM 1554 C C . ARG A 1 192 ? -7.656 4.223 -6.625 1.00 96.88 192 ARG A C 1
ATOM 1556 O O . ARG A 1 192 ? -8.584 3.513 -6.250 1.00 96.88 192 ARG A O 1
ATOM 1563 N N . PHE A 1 193 ? -6.419 3.774 -6.825 1.00 97.38 193 PHE A N 1
ATOM 1564 C CA . PHE A 1 193 ? -6.000 2.406 -6.540 1.00 97.38 193 PHE A CA 1
ATOM 1565 C C . PHE A 1 193 ? -6.227 2.038 -5.067 1.00 97.38 193 PHE A C 1
ATOM 1567 O O . PHE A 1 193 ? -6.817 0.993 -4.797 1.00 97.38 193 PHE A O 1
ATOM 1574 N N . LEU A 1 194 ? -5.858 2.918 -4.128 1.00 96.75 194 LEU A N 1
ATOM 1575 C CA . LEU A 1 194 ? -6.120 2.719 -2.701 1.00 96.75 194 LEU A CA 1
ATOM 1576 C C . LEU A 1 194 ? -7.614 2.543 -2.407 1.00 96.75 194 LEU A C 1
ATOM 1578 O O . LEU A 1 194 ? -7.987 1.589 -1.734 1.00 96.75 194 LEU A O 1
ATOM 1582 N N . PHE A 1 195 ? -8.479 3.420 -2.921 1.00 96.06 195 PHE A N 1
ATOM 1583 C CA . PHE A 1 195 ? -9.919 3.302 -2.673 1.00 96.06 195 PHE A CA 1
ATOM 1584 C C . PHE A 1 195 ? -10.514 2.021 -3.244 1.00 96.06 195 PHE A C 1
ATOM 1586 O O . PHE A 1 195 ? -11.326 1.389 -2.580 1.00 96.06 195 PHE A O 1
ATOM 1593 N N . ASN A 1 196 ? -10.093 1.604 -4.438 1.00 95.94 196 ASN A N 1
ATOM 1594 C CA . ASN A 1 196 ? -10.538 0.336 -5.014 1.00 95.94 196 ASN A CA 1
ATOM 1595 C C . ASN A 1 196 ? -10.066 -0.873 -4.185 1.00 95.94 196 ASN A C 1
ATOM 1597 O O . ASN A 1 196 ? -10.762 -1.884 -4.101 1.00 95.94 196 ASN A O 1
ATOM 1601 N N . LEU A 1 197 ? -8.867 -0.789 -3.603 1.00 95.44 197 LEU A N 1
ATOM 1602 C CA . LEU A 1 197 ? -8.335 -1.808 -2.704 1.00 95.44 197 LEU A CA 1
ATOM 1603 C C . LEU A 1 197 ? -9.120 -1.849 -1.385 1.00 95.44 197 LEU A C 1
ATOM 1605 O O . LEU A 1 197 ? -9.493 -2.932 -0.941 1.00 95.44 197 LEU A O 1
ATOM 1609 N N . LEU A 1 198 ? -9.401 -0.688 -0.787 1.00 94.88 198 LEU A N 1
ATOM 1610 C CA . LEU A 1 198 ? -10.211 -0.571 0.427 1.00 94.88 198 LEU A CA 1
ATOM 1611 C C . LEU A 1 198 ? -11.642 -1.066 0.208 1.00 94.88 198 LEU A C 1
ATOM 1613 O O . LEU A 1 198 ? -12.152 -1.795 1.047 1.00 94.88 198 LEU A O 1
ATOM 1617 N N . ASP A 1 199 ? -12.265 -0.734 -0.921 1.00 93.44 199 ASP A N 1
ATOM 1618 C CA . ASP A 1 199 ? -13.603 -1.214 -1.281 1.00 93.44 199 ASP A CA 1
ATOM 1619 C C . ASP A 1 199 ? -13.655 -2.750 -1.306 1.00 93.44 199 ASP A C 1
ATOM 1621 O O . ASP A 1 199 ? -14.547 -3.352 -0.711 1.00 93.44 199 ASP A O 1
ATOM 1625 N N . ASP A 1 200 ? -12.651 -3.411 -1.897 1.00 92.75 200 ASP A N 1
ATOM 1626 C CA . ASP A 1 200 ? -12.563 -4.877 -1.886 1.00 92.75 200 ASP A CA 1
ATOM 1627 C C . ASP A 1 200 ? -12.276 -5.460 -0.497 1.00 92.75 200 ASP A C 1
ATOM 1629 O O . ASP A 1 200 ? -12.812 -6.511 -0.151 1.00 92.75 200 ASP A O 1
ATOM 1633 N N . LEU A 1 201 ? -11.415 -4.806 0.291 1.00 91.69 201 LEU A N 1
ATOM 1634 C CA . LEU A 1 201 ? -11.108 -5.221 1.661 1.00 91.69 201 LEU A CA 1
ATOM 1635 C C . LEU A 1 201 ? -12.349 -5.136 2.550 1.00 91.69 201 LEU A C 1
ATOM 1637 O O . LEU A 1 201 ? -12.596 -6.058 3.313 1.00 91.69 201 LEU A O 1
ATOM 1641 N N . LEU A 1 202 ? -13.143 -4.073 2.419 1.00 88.94 202 LEU A N 1
ATOM 1642 C CA . LEU A 1 202 ? -14.314 -3.808 3.254 1.00 88.94 202 LEU A CA 1
ATOM 1643 C C . LEU A 1 202 ? -15.572 -4.549 2.782 1.00 88.94 202 LEU A C 1
ATOM 1645 O O . LEU A 1 202 ? -16.417 -4.879 3.606 1.00 88.94 202 LEU A O 1
ATOM 1649 N N . SER A 1 203 ? -15.683 -4.885 1.491 1.00 79.81 203 SER A N 1
ATOM 1650 C CA . SER A 1 203 ? -16.835 -5.617 0.930 1.00 79.81 203 SER A CA 1
ATOM 1651 C C . SER A 1 203 ? -17.051 -7.020 1.523 1.00 79.81 203 SER A C 1
ATOM 1653 O O . SER A 1 203 ? -18.108 -7.610 1.309 1.00 79.81 203 SER A O 1
ATOM 1655 N N . GLY A 1 204 ? -16.060 -7.581 2.225 1.00 54.94 204 GLY A N 1
ATOM 1656 C CA . GLY A 1 204 ? -16.134 -8.892 2.882 1.00 54.94 204 GLY A CA 1
ATOM 1657 C C . GLY A 1 204 ? -16.085 -8.845 4.411 1.00 54.94 204 GLY A C 1
ATOM 1658 O O . GLY A 1 204 ? -16.097 -9.901 5.039 1.00 54.94 204 GLY A O 1
ATOM 1659 N N . VAL A 1 205 ? -16.004 -7.656 5.014 1.00 54.78 205 VAL A N 1
ATOM 1660 C CA . VAL A 1 205 ? -15.986 -7.509 6.472 1.00 54.78 205 VAL A CA 1
ATOM 1661 C C . VAL A 1 205 ? -17.432 -7.366 6.935 1.00 54.78 205 VAL A C 1
ATOM 1663 O O . VAL A 1 205 ? -18.049 -6.322 6.737 1.00 54.78 205 VAL A O 1
ATOM 1666 N N . GLU A 1 206 ? -17.981 -8.410 7.563 1.00 42.38 206 GLU A N 1
ATOM 1667 C CA . GLU A 1 206 ? -19.113 -8.234 8.478 1.00 42.38 206 GLU A CA 1
ATOM 1668 C C . GLU A 1 206 ? -18.610 -7.366 9.636 1.00 42.38 206 GLU A C 1
ATOM 1670 O O . GLU A 1 206 ? -18.006 -7.851 10.593 1.00 42.38 206 GLU A O 1
ATOM 1675 N N . ILE A 1 207 ? -18.763 -6.050 9.502 1.00 45.81 207 ILE A N 1
ATOM 1676 C CA . ILE A 1 207 ? -18.497 -5.118 10.590 1.00 45.81 207 ILE A CA 1
ATOM 1677 C C . ILE A 1 207 ? -19.603 -5.382 11.606 1.00 45.81 207 ILE A C 1
ATOM 1679 O O . ILE A 1 207 ? -20.763 -5.058 11.363 1.00 45.81 207 ILE A O 1
ATOM 1683 N N . VAL A 1 208 ? -19.251 -6.055 12.699 1.00 36.28 208 VAL A N 1
ATOM 1684 C CA . VAL A 1 208 ? -20.160 -6.262 13.825 1.00 36.28 208 VAL A CA 1
ATOM 1685 C C . VAL A 1 208 ? -20.440 -4.883 14.423 1.00 36.28 208 VAL A C 1
ATOM 1687 O O . VAL A 1 208 ? -19.539 -4.287 15.014 1.00 36.28 208 VAL A O 1
ATOM 1690 N N . GLU A 1 209 ? -21.647 -4.361 14.182 1.00 36.34 209 GLU A N 1
ATOM 1691 C CA . GLU A 1 209 ? -22.191 -3.177 14.869 1.00 36.34 209 GLU A CA 1
ATOM 1692 C C . GLU A 1 209 ? -22.352 -3.417 16.377 1.00 36.34 209 GLU A C 1
ATOM 1694 O O . GLU A 1 209 ? -22.742 -4.543 16.774 1.00 36.34 209 GLU A O 1
#

Secondary structure (DSSP, 8-state):
-EEEEEE-S-GGGGHHHHHHHTTTEEEEEES----SHHHHHHHHHH-SEEEE-SPPPTTTHHHHHHHTTTSEEEEE---TT-GGGTTS--EEEEETT--STTEEEEEGGG--S-GGGGTT--EEEEES-EE---SSEEEEE--TTEEEEETTEE---SS--EEEEEETTEEEESSB-SSHHHHHHTTTHHHHHHHHHHHHHHTT-----

Sequence (209 aa):
MLNVLFVVDESHRFKEIEESLLSNFHVDYVNELKSNISEMSKLEFSYDIFFLFKEPSHNEIPTVNRLMKSKVLIYQTANLNSWITSNHDKIPVYDNESSVDEGIVLNSSNMVGKRRYYKNVEKIVAIKPFHVNLGWEVVLNGNKTTKAMIGDLAIRSGKDVILGQRNDNFVFFSCDVFSDDAVRLSNKHNIRFLFNLLDDLLSGVEIVE